Protein AF-A0A8S0VGK4-F1 (afdb_monomer_lite)

InterPro domains:
  IPR039844 Nucleolar pre-ribosomal-associated protein 1 [PTHR13500] (2-349)

Sequence (360 aa):
MSKELIIQIVRKAVKLHKMTWFLVEHCGLILWLSSIVSSLCWEEYEDRKNCIFTQLPIILEVINDVTSARYIVEWLQKHALEQLSELSCHLYKLLIGDGELMEEQRTVNSVLQILRLVLKISQKRKVYQPHFTLSDEGLFQLCEAIDVCSKKKYSPCAALGLKVVLMSTPPTTVMGMDQENLSKFLSWAVRNAIQSESTKVLQPEESNYQMTAWSEKEEPEDSLVSKLLRWLTASVILRKISCKFNTDNIWEQSNINNLQFLLECHEKRFGENEVGYGCGEILAASIFYLQQLLGVNRRLLPSVVSALCLLLLSGSSSTDMEIWLGLGISLPLLLSKIRCPAEANPAWRCRGEIFPLSLI

Foldseek 3Di:
DPPLVVLVVLLVQLLDVVSLVCCVPPVVVLLVLLVLLQVLLPDDDVVSVVCCVRPLVSSLSSVLSSCLDPVSLVCCLPPNLVSLLSSLVSLLCCLLVDLVCLQVLVSLLSSLVSLLSSLVSQLPDALPDDGDAADPVSLLSLQVSQCSSCVVDDDPSLLSSLSSSLSHQQALCLLLDDPVSNLVSLVSQVVRQVVVVVVCVVDDDDDDPRRPSPDDPPDPPDGSLRSVLLSLLLSLLVNLVVLVVVPDDDDPPPPQWFLLVSLPRDRPPPDPPGDRPCSLVSSLVSSVVSCVVVDPPVQCVLSSVSSNCSSVVNPDDLVRQVVVPVPPDRPSVVRRPRTHHPSNDPVVRSRSPSDDPDDD

Secondary structure (DSSP, 8-state):
-HHHHHHHHHHHHTTSHHHHHHHHHTS-HHHHHHHHHHHHTTS-HHHHHHHHHHHHHHHHHHHHHHHH-HHHHHHHHHHTHHHHHHHHHHHHHHHHH-TTGGG-HHHHHHHHHHHHHHHHHHHTS-TTSPPP---HHHHHHHHHHHHHHTTTS--HHHHHHHHHHHHSPPPTTGGGS-HHHHHHHHHHHHHHHHHHHHHHHH-------SS-TT-S-------HHHHHHHHHHHHHHHHHHHHHHTSS---------BHHHHHT-------TT---TTHHHHHHHHHHHHHHHH---TTTHHHHHHHHHHHHSTT--HHHHHHTT-SS--HHHHHTTSBPPGGGSGGGTTS--SS-----

Structure (mmCIF, N/CA/C/O backbone):
data_AF-A0A8S0VGK4-F1
#
_entry.id   AF-A0A8S0VGK4-F1
#
loop_
_atom_site.group_PDB
_atom_site.id
_atom_site.type_symbol
_atom_site.label_atom_id
_atom_site.label_alt_id
_atom_site.label_comp_id
_atom_site.label_asym_id
_atom_site.label_entity_id
_atom_site.label_seq_id
_atom_site.pdbx_PDB_ins_code
_atom_site.Cartn_x
_atom_site.Cartn_y
_atom_site.Cartn_z
_atom_site.occupancy
_atom_site.B_iso_or_equiv
_atom_site.auth_seq_id
_atom_site.auth_comp_id
_atom_site.auth_asym_id
_atom_site.auth_atom_id
_atom_site.pdbx_PDB_model_num
ATOM 1 N N . MET A 1 1 ? -8.757 8.989 33.514 1.00 49.47 1 MET A N 1
ATOM 2 C CA . MET A 1 1 ? -9.630 7.938 34.098 1.00 49.47 1 MET A CA 1
ATOM 3 C C . MET A 1 1 ? -10.897 7.663 33.275 1.00 49.47 1 MET A C 1
ATOM 5 O O . MET A 1 1 ? -11.134 6.504 32.986 1.00 49.47 1 MET A O 1
ATOM 9 N N . SER A 1 2 ? -11.686 8.662 32.839 1.00 75.56 2 SER A N 1
ATOM 10 C CA . SER A 1 2 ? -12.948 8.413 32.096 1.00 75.56 2 SER A CA 1
ATOM 11 C C . SER A 1 2 ? -12.773 7.802 30.684 1.00 75.56 2 SER A C 1
ATOM 13 O O . SER A 1 2 ? -13.412 6.802 30.375 1.00 75.56 2 SER A O 1
ATOM 15 N N . LYS A 1 3 ? -11.869 8.335 29.842 1.00 75.06 3 LYS A N 1
ATOM 16 C CA . LYS A 1 3 ? -11.714 7.906 28.431 1.00 75.06 3 LYS A CA 1
ATOM 17 C C . LYS A 1 3 ? -11.273 6.445 28.263 1.00 75.06 3 LYS A C 1
ATOM 19 O O . LYS A 1 3 ? -11.898 5.711 27.506 1.00 75.06 3 LYS A O 1
ATOM 24 N N . GLU A 1 4 ? -10.257 6.015 29.009 1.00 80.81 4 GLU A N 1
ATOM 25 C CA . GLU A 1 4 ? -9.746 4.636 28.963 1.00 80.81 4 GLU A CA 1
ATOM 26 C C . GLU A 1 4 ? -10.839 3.615 29.308 1.00 80.81 4 GLU A C 1
ATOM 28 O O . GLU A 1 4 ? -11.062 2.655 28.577 1.00 80.81 4 GLU A O 1
ATOM 33 N N . LEU A 1 5 ? -11.607 3.865 30.374 1.00 85.69 5 LEU A N 1
ATOM 34 C CA . LEU A 1 5 ? -12.725 2.998 30.751 1.00 85.69 5 LEU A CA 1
ATOM 35 C C . LEU A 1 5 ? -13.789 2.919 29.650 1.00 85.69 5 LEU A C 1
ATOM 37 O O . LEU A 1 5 ? -14.322 1.839 29.398 1.00 85.69 5 LEU A O 1
ATOM 41 N N . ILE A 1 6 ? -14.078 4.030 28.966 1.00 88.88 6 ILE A N 1
ATOM 42 C CA . ILE A 1 6 ? -15.025 4.042 27.844 1.00 88.88 6 ILE A CA 1
ATOM 43 C C . ILE A 1 6 ? -14.498 3.177 26.694 1.00 88.88 6 ILE A C 1
ATOM 45 O O . ILE A 1 6 ? -15.239 2.329 26.199 1.00 88.88 6 ILE A O 1
ATOM 49 N N . ILE A 1 7 ? -13.226 3.318 26.307 1.00 88.56 7 ILE A N 1
ATOM 50 C CA . ILE A 1 7 ? -12.612 2.496 25.250 1.00 88.56 7 ILE A CA 1
ATOM 51 C C . ILE A 1 7 ? -12.667 1.006 25.629 1.00 88.56 7 ILE A C 1
ATOM 53 O O . ILE A 1 7 ? -13.019 0.165 24.803 1.00 88.56 7 ILE A O 1
ATOM 57 N N . GLN A 1 8 ? -12.417 0.666 26.895 1.00 90.38 8 GLN A N 1
ATOM 58 C CA . GLN A 1 8 ? -12.517 -0.707 27.401 1.00 90.38 8 GLN A CA 1
ATOM 59 C C . GLN A 1 8 ? -13.941 -1.277 27.334 1.00 90.38 8 GLN A C 1
ATOM 61 O O . GLN A 1 8 ? -14.133 -2.450 26.996 1.00 90.38 8 GLN A O 1
ATOM 66 N N . ILE A 1 9 ? -14.949 -0.461 27.649 1.00 91.12 9 ILE A N 1
ATOM 67 C CA . ILE A 1 9 ? -16.362 -0.838 27.518 1.00 91.12 9 ILE A CA 1
ATOM 68 C C . ILE A 1 9 ? -16.703 -1.063 26.044 1.00 91.12 9 ILE A C 1
ATOM 70 O O . ILE A 1 9 ? -17.290 -2.093 25.710 1.00 91.12 9 ILE A O 1
ATOM 74 N N . VAL A 1 10 ? -16.281 -0.153 25.161 1.00 93.00 10 VAL A N 1
ATOM 75 C CA . VAL A 1 10 ? -16.471 -0.273 23.709 1.00 93.00 10 VAL A CA 1
ATOM 76 C C . VAL A 1 10 ? -15.817 -1.549 23.183 1.00 93.00 10 VAL A C 1
ATOM 78 O O . VAL A 1 10 ? -16.480 -2.309 22.480 1.00 93.00 10 VAL A O 1
ATOM 81 N N . ARG A 1 11 ? -14.584 -1.865 23.602 1.00 93.75 11 ARG A N 1
ATOM 82 C CA . ARG A 1 11 ? -13.909 -3.128 23.263 1.00 93.75 11 ARG A CA 1
ATOM 83 C C . ARG A 1 11 ? -14.747 -4.352 23.614 1.00 93.75 11 ARG A C 1
ATOM 85 O O . ARG A 1 11 ? -14.828 -5.290 22.831 1.00 93.75 11 ARG A O 1
ATOM 92 N N . LYS A 1 12 ? -15.376 -4.378 24.789 1.00 93.12 12 LYS A N 1
ATOM 93 C CA . LYS A 1 12 ? -16.256 -5.497 25.163 1.00 93.12 12 LYS A CA 1
ATOM 94 C C . LYS A 1 12 ? -17.550 -5.504 24.346 1.00 93.12 12 LYS A C 1
ATOM 96 O O . LYS A 1 12 ? -18.034 -6.577 23.997 1.00 93.12 12 LYS A O 1
ATOM 101 N N . ALA A 1 13 ? -18.091 -4.330 24.035 1.00 91.19 13 ALA A N 1
ATOM 102 C CA . ALA A 1 13 ? -19.329 -4.174 23.283 1.00 91.19 13 ALA A CA 1
ATOM 103 C C . ALA A 1 13 ? -19.198 -4.641 21.824 1.00 91.19 13 ALA A C 1
ATOM 105 O O . ALA A 1 13 ? -20.090 -5.333 21.337 1.00 91.19 13 ALA A O 1
ATOM 106 N N . VAL A 1 14 ? -18.081 -4.342 21.147 1.00 91.06 14 VAL A N 1
ATOM 107 C CA . VAL A 1 14 ? -17.871 -4.729 19.736 1.00 91.06 14 VAL A CA 1
ATOM 108 C C . VAL A 1 14 ? -17.702 -6.237 19.515 1.00 91.06 14 VAL A C 1
ATOM 110 O O . VAL A 1 14 ? -17.766 -6.694 18.376 1.00 91.06 14 VAL A O 1
ATOM 113 N N . LYS A 1 15 ? -17.582 -7.030 20.589 1.00 90.00 15 LYS A N 1
ATOM 114 C CA . LYS A 1 15 ? -17.626 -8.502 20.524 1.00 90.00 15 LYS A CA 1
ATOM 115 C C . LYS A 1 15 ? -19.041 -9.050 20.314 1.00 90.00 15 LYS A C 1
ATOM 117 O O . LYS A 1 15 ? -19.206 -10.226 20.003 1.00 90.00 15 LYS A O 1
ATOM 122 N N . LEU A 1 16 ? -20.073 -8.221 20.486 1.00 90.88 16 LEU A N 1
ATOM 123 C CA . LEU A 1 16 ? -21.472 -8.593 20.292 1.00 90.88 16 LEU A CA 1
ATOM 124 C C . LEU A 1 16 ? -21.992 -8.004 18.978 1.00 90.88 16 LEU A C 1
ATOM 126 O O . LEU A 1 16 ? -22.293 -6.817 18.915 1.00 90.88 16 LEU A O 1
ATOM 130 N N . HIS A 1 17 ? -22.206 -8.841 17.959 1.00 87.31 17 HIS A N 1
ATOM 131 C CA . HIS A 1 17 ? -22.573 -8.417 16.594 1.00 87.31 17 HIS A CA 1
ATOM 132 C C . HIS A 1 17 ? -23.662 -7.334 16.491 1.00 87.31 17 HIS A C 1
ATOM 134 O O . HIS A 1 17 ? -23.516 -6.386 15.718 1.00 87.31 17 HIS A O 1
ATOM 140 N N . LYS A 1 18 ? -24.751 -7.455 17.268 1.00 88.88 18 LYS A N 1
ATOM 141 C CA . LYS A 1 18 ? -25.850 -6.469 17.279 1.00 88.88 18 LYS A CA 1
ATOM 142 C C . LYS A 1 18 ? -25.403 -5.112 17.819 1.00 88.88 18 LYS A C 1
ATOM 144 O O . LYS A 1 18 ? -25.815 -4.078 17.306 1.00 88.88 18 LYS A O 1
ATOM 149 N N . MET A 1 19 ? -24.565 -5.132 18.850 1.00 91.62 19 MET A N 1
ATOM 150 C CA . MET A 1 19 ? -24.033 -3.926 19.468 1.00 91.62 19 MET A CA 1
ATOM 151 C C . MET A 1 19 ? -22.998 -3.271 18.555 1.00 91.62 19 MET A C 1
ATOM 153 O O . MET A 1 19 ? -23.050 -2.064 18.360 1.00 91.62 19 MET A O 1
ATOM 157 N N . THR A 1 20 ? -22.123 -4.060 17.924 1.00 92.19 20 THR A N 1
ATOM 158 C CA . THR A 1 20 ? -21.165 -3.575 16.919 1.00 92.19 20 THR A CA 1
ATOM 159 C C . THR A 1 20 ? -21.878 -2.840 15.792 1.00 92.19 20 THR A C 1
ATOM 161 O O . THR A 1 20 ? -21.501 -1.721 15.459 1.00 92.19 20 THR A O 1
ATOM 164 N N . TRP A 1 21 ? -22.947 -3.435 15.251 1.00 90.56 21 TRP A N 1
ATOM 165 C CA . TRP A 1 21 ? -23.761 -2.808 14.211 1.00 90.56 21 TRP A CA 1
ATOM 166 C C . TRP A 1 21 ? -24.356 -1.475 14.672 1.00 90.56 21 TRP A C 1
ATOM 168 O O . TRP A 1 21 ? -24.158 -0.457 14.017 1.00 90.56 21 TRP A O 1
ATOM 178 N N . PHE A 1 22 ? -25.019 -1.469 15.833 1.00 92.81 22 PHE A N 1
ATOM 179 C CA . PHE A 1 22 ? -25.641 -0.265 16.382 1.00 92.81 22 PHE A CA 1
ATOM 180 C C . PHE A 1 22 ? -24.622 0.861 16.615 1.00 92.81 22 PHE A C 1
ATOM 182 O O . PHE A 1 22 ? -24.873 2.012 16.263 1.00 92.81 22 PHE A O 1
ATOM 189 N N . LEU A 1 23 ? -23.448 0.528 17.158 1.00 93.44 23 LEU A N 1
ATOM 190 C CA . LEU A 1 23 ? -22.387 1.497 17.422 1.00 93.44 23 LEU A CA 1
ATOM 191 C C . LEU A 1 23 ? -21.819 2.107 16.132 1.00 93.44 23 LEU A C 1
ATOM 193 O O . LEU A 1 23 ? -21.543 3.307 16.093 1.00 93.44 23 LEU A O 1
ATOM 197 N N . VAL A 1 24 ? -21.647 1.301 15.082 1.00 92.31 24 VAL A N 1
ATOM 198 C CA . VAL A 1 24 ? -21.123 1.772 13.792 1.00 92.31 24 VAL A CA 1
ATOM 199 C C . VAL A 1 24 ? -22.157 2.612 13.047 1.00 92.31 24 VAL A C 1
ATOM 201 O O . VAL A 1 24 ? -21.833 3.719 12.626 1.00 92.31 24 VAL A O 1
ATOM 204 N N . GLU A 1 25 ? -23.391 2.121 12.913 1.00 91.31 25 GLU A N 1
ATOM 205 C CA . GLU A 1 25 ? -24.424 2.776 12.103 1.00 91.31 25 GLU A CA 1
ATOM 206 C C . GLU A 1 25 ? -25.027 4.005 12.796 1.00 91.31 25 GLU A C 1
ATOM 208 O O . GLU A 1 25 ? -25.220 5.040 12.158 1.00 91.31 25 GLU A O 1
ATOM 213 N N . HIS A 1 26 ? -25.316 3.919 14.098 1.00 91.19 26 HIS A N 1
ATOM 214 C CA . HIS A 1 26 ? -26.088 4.948 14.802 1.00 91.19 26 HIS A CA 1
ATOM 215 C C . HIS A 1 26 ? -25.265 5.807 15.762 1.00 91.19 26 HIS A C 1
ATOM 217 O O . HIS A 1 26 ? -25.655 6.941 16.033 1.00 91.19 26 HIS A O 1
ATOM 223 N N . CYS A 1 27 ? -24.143 5.305 16.287 1.00 90.69 27 CYS A N 1
ATOM 224 C CA . CYS A 1 27 ? -23.345 6.039 17.279 1.00 90.69 27 CYS A CA 1
ATOM 225 C C . CYS A 1 27 ? -22.066 6.670 16.715 1.00 90.69 27 CYS A C 1
ATOM 227 O O . CYS A 1 27 ? -21.329 7.300 17.471 1.00 90.69 27 CYS A O 1
ATOM 229 N N . GLY A 1 28 ? -21.778 6.509 15.419 1.00 90.56 28 GLY A N 1
ATOM 230 C CA . GLY A 1 28 ? -20.593 7.100 14.796 1.00 90.56 28 GLY A CA 1
ATOM 231 C C . GLY A 1 28 ? -19.276 6.581 15.379 1.00 90.56 28 GLY A C 1
ATOM 232 O O . GLY A 1 28 ? -18.318 7.344 15.496 1.00 90.56 28 GLY A O 1
ATOM 233 N N . LEU A 1 29 ? -19.215 5.294 15.754 1.00 93.88 29 LEU A N 1
ATOM 234 C CA . LEU A 1 29 ? -18.047 4.692 16.409 1.00 93.88 29 LEU A CA 1
ATOM 235 C C . LEU A 1 29 ? -16.732 4.967 15.662 1.00 93.88 29 LEU A C 1
ATOM 237 O O . LEU A 1 29 ? -15.738 5.306 16.294 1.00 93.88 29 LEU A O 1
ATOM 241 N N . ILE A 1 30 ? -16.723 4.857 14.330 1.00 92.69 30 ILE A N 1
ATOM 242 C CA . ILE A 1 30 ? -15.512 5.071 13.521 1.00 92.69 30 ILE A CA 1
ATOM 243 C C . ILE A 1 30 ? -15.018 6.519 13.618 1.00 92.69 30 ILE A C 1
ATOM 245 O O . ILE A 1 30 ? -13.823 6.738 13.799 1.00 92.69 30 ILE A O 1
ATOM 249 N N . LEU A 1 31 ? -15.923 7.502 13.568 1.00 92.31 31 LEU A N 1
ATOM 250 C CA . LEU A 1 31 ? -15.582 8.918 13.751 1.00 92.31 31 LEU A CA 1
ATOM 251 C C . LEU A 1 31 ? -15.071 9.199 15.164 1.00 92.31 31 LEU A C 1
ATOM 253 O O . LEU A 1 31 ? -14.100 9.930 15.341 1.00 92.31 31 LEU A O 1
ATOM 257 N N . TRP A 1 32 ? -15.692 8.590 16.176 1.00 94.19 32 TRP A N 1
ATOM 258 C CA . TRP A 1 32 ? -15.239 8.732 17.557 1.00 94.19 32 TRP A CA 1
ATOM 259 C C . TRP A 1 32 ? -13.824 8.169 17.751 1.00 94.19 32 TRP A C 1
ATOM 261 O O . TRP A 1 32 ? -12.972 8.844 18.328 1.00 94.19 32 TRP A O 1
ATOM 271 N N . LEU A 1 33 ? -13.536 6.985 17.198 1.00 93.12 33 LEU A N 1
ATOM 272 C CA . LEU A 1 33 ? -12.186 6.414 17.197 1.00 93.12 33 LEU A CA 1
ATOM 273 C C . LEU A 1 33 ? -11.206 7.287 16.398 1.00 93.12 33 LEU A C 1
ATOM 275 O O . LEU A 1 33 ? -10.100 7.527 16.874 1.00 93.12 33 LEU A O 1
ATOM 279 N N . SER A 1 34 ? -11.618 7.820 15.241 1.00 92.25 34 SER A N 1
ATOM 280 C CA . SER A 1 34 ? -10.822 8.770 14.443 1.00 92.25 34 SER A CA 1
ATOM 281 C C . SER A 1 34 ? -10.423 9.994 15.265 1.00 92.25 34 SER A C 1
ATOM 283 O O . SER A 1 34 ? -9.255 10.373 15.274 1.00 92.25 34 SER A O 1
ATOM 285 N N . SER A 1 35 ? -11.362 10.566 16.025 1.00 91.50 35 SER A N 1
ATOM 286 C CA . SER A 1 35 ? -11.100 11.717 16.892 1.00 91.50 35 SER A CA 1
ATOM 287 C C . SER A 1 35 ? -10.100 11.401 18.005 1.00 91.50 35 SER A C 1
ATOM 289 O O . SER A 1 35 ? -9.291 12.269 18.330 1.00 91.50 35 SER A O 1
ATOM 291 N N . ILE A 1 36 ? -10.134 10.193 18.577 1.00 89.44 36 ILE A N 1
ATOM 292 C CA . ILE A 1 36 ? -9.159 9.776 19.596 1.00 89.44 36 ILE A CA 1
ATOM 293 C C . ILE A 1 36 ? -7.778 9.599 18.963 1.00 89.44 36 ILE A C 1
ATOM 295 O O . ILE A 1 36 ? -6.797 10.119 19.482 1.00 89.44 36 ILE A O 1
ATOM 299 N N . VAL A 1 37 ? -7.685 8.926 17.812 1.00 89.50 37 VAL A N 1
ATOM 300 C CA . VAL A 1 37 ? -6.401 8.776 17.106 1.00 89.50 37 VAL A CA 1
ATOM 301 C C . VAL A 1 37 ? -5.847 10.143 16.703 1.00 89.50 37 VAL A C 1
ATOM 303 O O . VAL A 1 37 ? -4.657 10.393 16.862 1.00 89.50 37 VAL A O 1
ATOM 306 N N . SER A 1 38 ? -6.702 11.061 16.250 1.00 89.00 38 SER A N 1
ATOM 307 C CA . SER A 1 38 ? -6.286 12.426 15.944 1.00 89.00 38 SER A CA 1
ATOM 308 C C . SER A 1 38 ? -5.751 13.151 17.173 1.00 89.00 38 SER A C 1
ATOM 310 O O . SER A 1 38 ? -4.778 13.884 17.030 1.00 89.00 38 SER A O 1
ATOM 312 N N . SER A 1 39 ? -6.349 12.997 18.362 1.00 84.75 39 SER A N 1
ATOM 313 C CA . SER A 1 39 ? -5.832 13.670 19.562 1.00 84.75 39 SER A CA 1
ATOM 314 C C . SER A 1 39 ? -4.455 13.149 19.967 1.00 84.75 39 SER A C 1
ATOM 316 O O . SER A 1 39 ? -3.627 13.943 20.404 1.00 84.75 39 SER A O 1
ATOM 318 N N . LEU A 1 40 ? -4.160 11.867 19.716 1.00 81.38 40 LEU A N 1
ATOM 319 C CA . LEU A 1 40 ? -2.825 11.298 19.949 1.00 81.38 40 LEU A CA 1
ATOM 320 C C . LEU A 1 40 ? -1.730 11.971 19.102 1.00 81.38 40 LEU A C 1
ATOM 322 O O . LEU A 1 40 ? -0.565 11.940 19.485 1.00 81.38 40 LEU A O 1
ATOM 326 N N . CYS A 1 41 ? -2.077 12.610 17.980 1.00 71.12 41 CYS A N 1
ATOM 327 C CA . CYS A 1 41 ? -1.113 13.359 17.171 1.00 71.12 41 CYS A CA 1
ATOM 328 C C . CYS A 1 41 ? -0.717 14.720 17.780 1.00 71.12 41 CYS A C 1
ATOM 330 O O . CYS A 1 41 ? 0.304 15.269 17.371 1.00 71.12 41 CYS A O 1
ATOM 332 N N . TRP A 1 42 ? -1.503 15.277 18.714 1.00 65.62 42 TRP A N 1
ATOM 333 C CA . TRP A 1 42 ? -1.374 16.672 19.177 1.00 65.62 42 TRP A CA 1
ATOM 334 C C . TRP A 1 42 ? -1.093 16.838 20.684 1.00 65.62 42 TRP A C 1
ATOM 336 O O . TRP A 1 42 ? -0.960 17.971 21.141 1.00 65.62 42 TRP A O 1
ATOM 346 N N . GLU A 1 43 ? -1.021 15.757 21.466 1.00 64.88 43 GLU A N 1
ATOM 347 C CA . GLU A 1 43 ? -0.794 15.819 22.923 1.00 64.88 43 GLU A CA 1
ATOM 348 C C . GLU A 1 43 ? 0.675 16.108 23.313 1.00 64.88 43 GLU A C 1
ATOM 350 O O . GLU A 1 43 ? 1.605 15.834 22.548 1.00 64.88 43 GLU A O 1
ATOM 355 N N . GLU A 1 44 ? 0.881 16.661 24.521 1.00 62.03 44 GLU A N 1
ATOM 356 C CA . GLU A 1 44 ? 2.209 16.893 25.116 1.00 62.03 44 GLU A CA 1
ATOM 357 C C . GLU A 1 44 ? 3.017 15.586 25.197 1.00 62.03 44 GLU A C 1
ATOM 359 O O . GLU A 1 44 ? 2.475 14.521 25.483 1.00 62.03 44 GLU A O 1
ATOM 364 N N . TYR A 1 45 ? 4.328 15.656 24.936 1.00 59.75 45 TYR A N 1
ATOM 365 C CA . TYR A 1 45 ? 5.166 14.494 24.599 1.00 59.75 45 TYR A CA 1
ATOM 366 C C . TYR A 1 45 ? 5.156 13.351 25.637 1.00 59.75 45 TYR A C 1
ATOM 368 O O . TYR A 1 45 ? 5.109 12.188 25.244 1.00 59.75 45 TYR A O 1
ATOM 376 N N . GLU A 1 46 ? 5.160 13.641 26.942 1.00 60.41 46 GLU A N 1
ATOM 377 C CA . GLU A 1 46 ? 5.148 12.604 27.995 1.00 60.41 46 GLU A CA 1
ATOM 378 C C . GLU A 1 46 ? 3.779 11.912 28.139 1.00 60.41 46 GLU A C 1
ATOM 380 O O . GLU A 1 46 ? 3.700 10.680 28.180 1.00 60.41 46 GLU A O 1
ATOM 385 N N . ASP A 1 47 ? 2.688 12.682 28.144 1.00 65.62 47 ASP A N 1
ATOM 386 C CA . ASP A 1 47 ? 1.324 12.144 28.231 1.00 65.62 47 ASP A CA 1
ATOM 387 C C . ASP A 1 47 ? 0.923 11.405 26.946 1.00 65.62 47 ASP A C 1
ATOM 389 O O . ASP A 1 47 ? 0.278 10.349 26.996 1.00 65.62 47 ASP A O 1
ATOM 393 N N . ARG A 1 48 ? 1.394 11.901 25.794 1.00 71.88 48 ARG A N 1
ATOM 394 C CA . ARG A 1 48 ? 1.196 11.298 24.474 1.00 71.88 48 ARG A CA 1
ATOM 395 C C . ARG A 1 48 ? 1.757 9.879 24.410 1.00 71.88 48 ARG A C 1
ATOM 397 O O . ARG A 1 48 ? 1.056 8.980 23.951 1.00 71.88 48 ARG A O 1
ATOM 404 N N . LYS A 1 49 ? 2.983 9.644 24.893 1.00 71.00 49 LYS A N 1
ATOM 405 C CA . LYS A 1 49 ? 3.607 8.305 24.874 1.00 71.00 49 LYS A CA 1
ATOM 406 C C . LYS A 1 49 ? 2.792 7.282 25.642 1.00 71.00 49 LYS A C 1
ATOM 408 O O . LYS A 1 49 ? 2.461 6.221 25.116 1.00 71.00 49 LYS A O 1
ATOM 413 N N . ASN A 1 50 ? 2.438 7.621 26.880 1.00 72.44 50 ASN A N 1
ATOM 414 C CA . ASN A 1 50 ? 1.643 6.740 27.725 1.00 72.44 50 ASN A CA 1
ATOM 415 C C . ASN A 1 50 ? 0.296 6.428 27.066 1.00 72.44 50 ASN A C 1
ATOM 417 O O . ASN A 1 50 ? -0.138 5.276 27.085 1.00 72.44 50 ASN A O 1
ATOM 421 N N . CYS A 1 51 ? -0.341 7.412 26.427 1.00 73.94 51 CYS A N 1
ATOM 422 C CA . CYS A 1 51 ? -1.592 7.201 25.705 1.00 73.94 51 CYS A CA 1
ATOM 423 C C . CYS A 1 51 ? -1.423 6.341 24.444 1.00 73.94 51 CYS A C 1
ATOM 425 O O . CYS A 1 51 ? -2.265 5.481 24.198 1.00 73.94 51 CYS A O 1
ATOM 427 N N . ILE A 1 52 ? -0.338 6.496 23.681 1.00 77.56 52 ILE A N 1
ATOM 428 C CA . ILE A 1 52 ? -0.061 5.666 22.499 1.00 77.56 52 ILE A CA 1
ATOM 429 C C . ILE A 1 52 ? 0.117 4.201 22.902 1.00 77.56 52 ILE A C 1
ATOM 431 O O . ILE A 1 52 ? -0.577 3.347 22.362 1.00 77.56 52 ILE A O 1
ATOM 435 N N . PHE A 1 53 ? 0.955 3.898 23.894 1.00 76.69 53 PHE A N 1
ATOM 436 C CA . PHE A 1 53 ? 1.207 2.506 24.288 1.00 76.69 53 PHE A CA 1
ATOM 437 C C . PHE A 1 53 ? 0.032 1.841 25.021 1.00 76.69 53 PHE A C 1
ATOM 439 O O . PHE A 1 53 ? -0.054 0.614 25.058 1.00 76.69 53 PHE A O 1
ATOM 446 N N . THR A 1 54 ? -0.892 2.618 25.595 1.00 82.50 54 THR A N 1
ATOM 447 C CA . THR A 1 54 ? -2.054 2.068 26.313 1.00 82.50 54 THR A CA 1
ATOM 448 C C . THR A 1 54 ? -3.321 2.034 25.463 1.00 82.50 54 THR A C 1
ATOM 450 O O . THR A 1 54 ? -3.945 0.981 25.352 1.00 82.50 54 THR A O 1
ATOM 453 N N . GLN A 1 55 ? -3.697 3.148 24.832 1.00 86.50 55 GLN A N 1
ATOM 454 C CA . GLN A 1 55 ? -4.990 3.309 24.159 1.00 86.50 55 GLN A CA 1
ATOM 455 C C . GLN A 1 55 ? -4.968 2.797 22.720 1.00 86.50 55 GLN A C 1
ATOM 457 O O . GLN A 1 55 ? -5.927 2.159 22.279 1.00 86.50 55 GLN A O 1
ATOM 462 N N . LEU A 1 56 ? -3.889 3.054 21.974 1.00 88.75 56 LEU A N 1
ATOM 463 C CA . LEU A 1 56 ? -3.843 2.732 20.548 1.00 88.75 56 LEU A CA 1
ATOM 464 C C . LEU A 1 56 ? -3.986 1.227 20.267 1.00 88.75 56 LEU A C 1
ATOM 466 O O . LEU A 1 56 ? -4.800 0.891 19.406 1.00 88.75 56 LEU A O 1
ATOM 470 N N . PRO A 1 57 ? -3.314 0.302 20.984 1.00 89.25 57 PRO A N 1
ATOM 471 C CA . PRO A 1 57 ? -3.520 -1.129 20.772 1.00 89.25 57 PRO A CA 1
ATOM 472 C C . PRO A 1 57 ? -4.983 -1.553 20.949 1.00 89.25 57 PRO A C 1
ATOM 474 O O . PRO A 1 57 ? -5.481 -2.385 20.192 1.00 89.25 57 PRO A O 1
ATOM 477 N N . ILE A 1 58 ? -5.692 -0.946 21.907 1.00 90.12 58 ILE A N 1
ATOM 478 C CA . ILE A 1 58 ? -7.107 -1.234 22.168 1.00 90.12 58 ILE A CA 1
ATOM 479 C C . ILE A 1 58 ? -7.981 -0.692 21.034 1.00 90.12 58 ILE A C 1
ATOM 481 O O . ILE A 1 58 ? -8.889 -1.379 20.576 1.00 90.12 58 ILE A O 1
ATOM 485 N N . ILE A 1 59 ? -7.699 0.520 20.553 1.00 91.69 59 ILE A N 1
ATOM 486 C CA . ILE A 1 59 ? -8.395 1.117 19.406 1.00 91.69 59 ILE A CA 1
ATOM 487 C C . ILE A 1 59 ? -8.214 0.240 18.162 1.00 91.69 59 ILE A C 1
ATOM 489 O O . ILE A 1 59 ? -9.186 -0.051 17.468 1.00 91.69 59 ILE A O 1
ATOM 493 N N . LEU A 1 60 ? -6.991 -0.226 17.902 1.00 91.75 60 LEU A N 1
ATOM 494 C CA . LEU A 1 60 ? -6.683 -1.111 16.779 1.00 91.75 60 LEU A CA 1
ATOM 495 C C . LEU A 1 60 ? -7.396 -2.468 16.911 1.00 91.75 60 LEU A C 1
ATOM 497 O O . LEU A 1 60 ? -7.929 -2.960 15.917 1.00 91.75 60 LEU A O 1
ATOM 501 N N . GLU A 1 61 ? -7.481 -3.036 18.122 1.00 91.19 61 GLU A N 1
ATOM 502 C CA . GLU A 1 61 ? -8.275 -4.244 18.417 1.00 91.19 61 GLU A CA 1
ATOM 503 C C . GLU A 1 61 ? -9.761 -4.015 18.094 1.00 91.19 61 GLU A C 1
ATOM 505 O O . GLU A 1 61 ? -10.364 -4.800 17.366 1.00 91.19 61 GLU A O 1
ATOM 510 N N . VAL A 1 62 ? -10.334 -2.897 18.553 1.00 91.81 62 VAL A N 1
ATOM 511 C CA . VAL A 1 62 ? -11.736 -2.525 18.294 1.00 91.81 62 VAL A CA 1
ATOM 512 C C . VAL A 1 62 ? -12.006 -2.391 16.794 1.00 91.81 62 VAL A C 1
ATOM 514 O O . VAL A 1 62 ? -13.009 -2.907 16.304 1.00 91.81 62 VAL A O 1
ATOM 517 N N . ILE A 1 63 ? -11.126 -1.716 16.048 1.00 91.88 63 ILE A N 1
ATOM 518 C CA . ILE A 1 63 ? -11.274 -1.545 14.594 1.00 91.88 63 ILE A CA 1
ATOM 519 C C . ILE A 1 63 ? -11.207 -2.900 13.894 1.00 91.88 63 ILE A C 1
ATOM 521 O O . ILE A 1 63 ? -12.012 -3.168 13.001 1.00 91.88 63 ILE A O 1
ATOM 525 N N . ASN A 1 64 ? -10.278 -3.764 14.300 1.00 90.38 64 ASN A N 1
ATOM 526 C CA . ASN A 1 64 ? -10.151 -5.105 13.746 1.00 90.38 64 ASN A CA 1
ATOM 527 C C . ASN A 1 64 ? -11.416 -5.942 14.003 1.00 90.38 64 ASN A C 1
ATOM 529 O O . ASN A 1 64 ? -11.949 -6.547 13.075 1.00 90.38 64 ASN A O 1
ATOM 533 N N . ASP A 1 65 ? -11.962 -5.902 15.220 1.00 89.56 65 ASP A N 1
ATOM 534 C CA . ASP A 1 65 ? -13.209 -6.594 15.567 1.00 89.56 65 ASP A CA 1
ATOM 535 C C . ASP A 1 65 ? -14.390 -6.077 14.731 1.00 89.56 65 ASP A C 1
ATOM 537 O O . ASP A 1 65 ? -15.146 -6.865 14.160 1.00 89.56 65 ASP A O 1
ATOM 541 N N . VAL A 1 66 ? -14.517 -4.755 14.580 1.00 90.12 66 VAL A N 1
ATOM 542 C CA . VAL A 1 66 ? -15.562 -4.123 13.757 1.00 90.12 66 VAL A CA 1
ATOM 543 C C . VAL A 1 66 ? -15.436 -4.517 12.283 1.00 90.12 66 VAL A C 1
ATOM 545 O O . VAL A 1 66 ? -16.429 -4.835 11.629 1.00 90.12 66 VAL A O 1
ATOM 548 N N . THR A 1 67 ? -14.217 -4.506 11.749 1.00 88.12 67 THR A N 1
ATOM 549 C CA . THR A 1 67 ? -13.954 -4.751 10.325 1.00 88.12 67 THR A CA 1
ATOM 550 C C . THR A 1 67 ? -13.845 -6.231 9.960 1.00 88.12 67 THR A C 1
ATOM 552 O O . THR A 1 67 ? -13.875 -6.575 8.779 1.00 88.12 67 THR A O 1
ATOM 555 N N . SER A 1 68 ? -13.811 -7.125 10.951 1.00 85.62 68 SER A N 1
ATOM 556 C CA . SER A 1 68 ? -13.908 -8.574 10.745 1.00 85.62 68 SER A CA 1
ATOM 557 C C . SER A 1 68 ? -15.275 -9.004 10.192 1.00 85.62 68 SER A C 1
ATOM 559 O O . SER A 1 68 ? -15.390 -10.019 9.500 1.00 85.62 68 SER A O 1
ATOM 561 N N . ALA A 1 69 ? -16.321 -8.223 10.470 1.00 86.00 69 ALA A N 1
ATOM 562 C CA . ALA A 1 69 ? -17.685 -8.514 10.067 1.00 86.00 69 ALA A CA 1
ATOM 563 C C . ALA A 1 69 ? -17.964 -8.037 8.633 1.00 86.00 69 ALA A C 1
ATOM 565 O O . ALA A 1 69 ? -18.048 -6.839 8.355 1.00 86.00 69 ALA A O 1
ATOM 566 N N . ARG A 1 70 ? -18.202 -8.990 7.723 1.00 85.56 70 ARG A N 1
ATOM 567 C CA . ARG A 1 70 ? -18.460 -8.722 6.297 1.00 85.56 70 ARG A CA 1
ATOM 568 C C . ARG A 1 70 ? -19.580 -7.703 6.060 1.00 85.56 70 ARG A C 1
ATOM 570 O O . ARG A 1 70 ? -19.393 -6.770 5.287 1.00 85.56 70 ARG A O 1
ATOM 577 N N . TYR A 1 71 ? -20.711 -7.852 6.746 1.00 87.56 71 TYR A N 1
ATOM 578 C CA . TYR A 1 71 ? -21.865 -6.960 6.588 1.00 87.56 71 TYR A CA 1
ATOM 579 C C . TYR A 1 71 ? -21.556 -5.512 7.010 1.00 87.56 71 TYR A C 1
ATOM 581 O O . TYR A 1 71 ? -22.065 -4.573 6.403 1.00 87.56 71 TYR A O 1
ATOM 589 N N . ILE A 1 72 ? -20.681 -5.319 8.008 1.00 88.94 72 ILE A N 1
ATOM 590 C CA . ILE A 1 72 ? -20.226 -3.988 8.429 1.00 88.94 72 ILE A CA 1
ATOM 591 C C . ILE A 1 72 ? -19.351 -3.376 7.342 1.00 88.94 72 ILE A C 1
ATOM 593 O O . ILE A 1 72 ? -19.554 -2.228 6.963 1.00 88.94 72 ILE A O 1
ATOM 597 N N . VAL A 1 73 ? -18.404 -4.141 6.803 1.00 88.75 73 VAL A N 1
ATOM 598 C CA . VAL A 1 73 ? -17.518 -3.667 5.735 1.00 88.75 73 VAL A CA 1
ATOM 599 C C . VAL A 1 73 ? -18.294 -3.318 4.460 1.00 88.75 73 VAL A C 1
ATOM 601 O O . VAL A 1 73 ? -18.019 -2.287 3.851 1.00 88.75 73 VAL A O 1
ATOM 604 N N . GLU A 1 74 ? -19.290 -4.119 4.073 1.00 89.75 74 GLU A N 1
ATOM 605 C CA . GLU A 1 74 ? -20.172 -3.812 2.936 1.00 89.75 74 GLU A CA 1
ATOM 606 C C . GLU A 1 74 ? -20.979 -2.524 3.168 1.00 89.75 74 GLU A C 1
ATOM 608 O O . GLU A 1 74 ? -21.111 -1.696 2.260 1.00 89.75 74 GLU A O 1
ATOM 613 N N . TRP A 1 75 ? -21.474 -2.312 4.392 1.00 90.50 75 TRP A N 1
ATOM 614 C CA . TRP A 1 75 ? -22.150 -1.070 4.761 1.00 90.50 75 TRP A CA 1
ATOM 615 C C . TRP A 1 75 ? -21.193 0.129 4.727 1.00 90.50 75 TRP A C 1
ATOM 617 O O . TRP A 1 75 ? -21.505 1.133 4.085 1.00 90.50 75 TRP A O 1
ATOM 627 N N . LEU A 1 76 ? -19.996 0.009 5.315 1.00 88.69 76 LEU A N 1
ATOM 628 C CA . LEU A 1 76 ? -18.954 1.044 5.296 1.00 88.69 76 LEU A CA 1
ATOM 629 C C . LEU A 1 76 ? -18.572 1.413 3.860 1.00 88.69 76 LEU A C 1
ATOM 631 O O . LEU A 1 76 ? -18.533 2.594 3.521 1.00 88.69 76 LEU A O 1
ATOM 635 N N . GLN A 1 77 ? -18.373 0.420 2.987 1.00 87.69 77 GLN A N 1
ATOM 636 C CA . GLN A 1 77 ? -18.071 0.639 1.571 1.00 87.69 77 GLN A CA 1
ATOM 637 C C . GLN A 1 77 ? -19.101 1.560 0.907 1.00 87.69 77 GLN A C 1
ATOM 639 O O . GLN A 1 77 ? -18.733 2.462 0.145 1.00 87.69 77 GLN A O 1
ATOM 644 N N . LYS A 1 78 ? -20.387 1.335 1.195 1.00 86.94 78 LYS A N 1
ATOM 645 C CA . LYS A 1 78 ? -21.508 2.023 0.553 1.00 86.94 78 LYS A CA 1
ATOM 646 C C . LYS A 1 78 ? -21.849 3.369 1.195 1.00 86.94 78 LYS A C 1
ATOM 648 O O . LYS A 1 78 ? -22.263 4.270 0.470 1.00 86.94 78 LYS A O 1
ATOM 653 N N . HIS A 1 79 ? -21.692 3.496 2.511 1.00 87.25 79 HIS A N 1
ATOM 654 C CA . HIS A 1 79 ? -22.291 4.590 3.281 1.00 87.25 79 HIS A CA 1
ATOM 655 C C . HIS A 1 79 ? -21.305 5.438 4.095 1.00 87.25 79 HIS A C 1
ATOM 657 O O . HIS A 1 79 ? -21.653 6.569 4.418 1.00 87.25 79 HIS A O 1
ATOM 663 N N . ALA A 1 80 ? -20.115 4.931 4.439 1.00 86.94 80 ALA A N 1
ATOM 664 C CA . ALA A 1 80 ? -19.243 5.598 5.413 1.00 86.9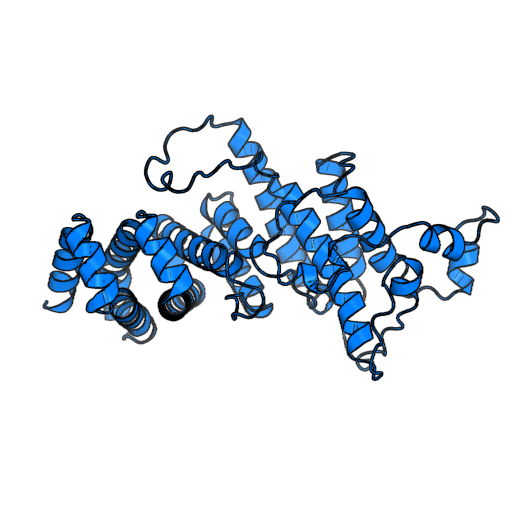4 80 ALA A CA 1
ATOM 665 C C . ALA A 1 80 ? -17.737 5.321 5.219 1.00 86.94 80 ALA A C 1
ATOM 667 O O . ALA A 1 80 ? -16.977 5.266 6.190 1.00 86.94 80 ALA A O 1
ATOM 668 N N . LEU A 1 81 ? -17.265 5.159 3.977 1.00 87.25 81 LEU A N 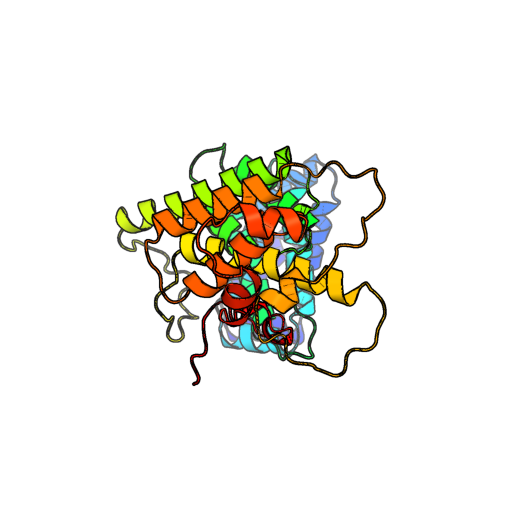1
ATOM 669 C CA . LEU A 1 81 ? -15.824 4.998 3.721 1.00 87.25 81 LEU A CA 1
ATOM 670 C C . LEU A 1 81 ? -15.065 6.265 4.099 1.00 87.25 81 LEU A C 1
ATOM 672 O O . LEU A 1 81 ? -13.906 6.180 4.466 1.00 87.25 81 LEU A O 1
ATOM 676 N N . GLU A 1 82 ? -15.711 7.423 4.018 1.00 88.44 82 GLU A N 1
ATOM 677 C CA . GLU A 1 82 ? -15.150 8.725 4.356 1.00 88.44 82 GLU A CA 1
ATOM 678 C C . GLU A 1 82 ? -14.653 8.710 5.810 1.00 88.44 82 GLU A C 1
ATOM 680 O O . GLU A 1 82 ? -13.504 9.058 6.068 1.00 88.44 82 GLU A O 1
ATOM 685 N N . GLN A 1 83 ? -15.450 8.152 6.729 1.00 89.75 83 GLN A N 1
ATOM 686 C CA . GLN A 1 83 ? -15.079 7.990 8.140 1.00 89.75 83 GLN A CA 1
ATOM 687 C C . GLN A 1 83 ? -13.881 7.047 8.308 1.00 89.75 83 GLN A C 1
ATOM 689 O O . GLN A 1 83 ? -12.952 7.319 9.067 1.00 89.75 83 GLN A O 1
ATOM 694 N N . LEU A 1 84 ? -13.887 5.930 7.575 1.00 89.31 84 LEU A N 1
ATOM 695 C CA . LEU A 1 84 ? -12.801 4.954 7.613 1.00 89.31 84 LEU A CA 1
ATOM 696 C C . LEU A 1 84 ? -11.510 5.523 6.998 1.00 89.31 84 LEU A C 1
ATOM 698 O O . LEU A 1 84 ? -10.415 5.250 7.485 1.00 89.31 84 LEU A O 1
ATOM 702 N N . SER A 1 85 ? -11.638 6.348 5.958 1.00 88.94 85 SER A N 1
ATOM 703 C CA . SER A 1 85 ? -10.531 7.025 5.290 1.00 88.94 85 SER A CA 1
ATOM 704 C C . SER A 1 85 ? -9.909 8.100 6.176 1.00 88.94 85 SER A C 1
ATOM 706 O O . SER A 1 85 ? -8.686 8.195 6.251 1.00 88.94 85 SER A O 1
ATOM 708 N N . GLU A 1 86 ? -10.725 8.837 6.928 1.00 90.62 86 GLU A N 1
ATOM 709 C CA . GLU A 1 86 ? -10.262 9.824 7.900 1.00 90.62 86 GLU A CA 1
ATOM 710 C C . GLU A 1 86 ? -9.462 9.156 9.025 1.00 90.62 86 GLU A C 1
ATOM 712 O O . GLU A 1 86 ? -8.317 9.529 9.281 1.00 90.62 86 GLU A O 1
ATOM 717 N N . LEU A 1 87 ? -10.009 8.086 9.612 1.00 91.56 87 LEU A N 1
ATOM 718 C CA . LEU A 1 87 ? -9.309 7.266 10.600 1.00 91.56 87 LEU A CA 1
ATOM 719 C C . LEU A 1 87 ? -7.978 6.738 10.043 1.00 91.56 87 LEU A C 1
ATOM 721 O O . LEU A 1 87 ? -6.946 6.820 10.707 1.00 91.56 87 LEU A O 1
ATOM 725 N N . SER A 1 88 ? -7.982 6.234 8.807 1.00 91.19 88 SER A N 1
ATOM 726 C CA . SER A 1 88 ? -6.775 5.733 8.145 1.00 91.19 88 SER A CA 1
ATOM 727 C C . SER A 1 88 ? -5.725 6.827 7.925 1.00 91.19 88 SER A C 1
ATOM 729 O O . SER A 1 88 ? -4.536 6.572 8.087 1.00 91.19 88 SER A O 1
ATOM 731 N N . CYS A 1 89 ? -6.154 8.061 7.643 1.00 89.31 89 CYS A N 1
ATOM 732 C CA . CYS A 1 89 ? -5.278 9.219 7.502 1.00 89.31 89 CYS A CA 1
ATOM 733 C C . CYS A 1 89 ? -4.620 9.588 8.839 1.00 89.31 89 CYS A C 1
ATOM 735 O O . CYS A 1 89 ? -3.415 9.835 8.883 1.00 89.31 89 CYS A O 1
ATOM 737 N N . HIS A 1 90 ? -5.373 9.568 9.944 1.00 90.75 90 HIS A N 1
ATOM 738 C CA . HIS A 1 90 ? -4.809 9.798 11.276 1.00 90.75 90 HIS A CA 1
ATOM 739 C C . HIS A 1 90 ? -3.813 8.705 11.678 1.00 90.75 90 HIS A C 1
ATOM 741 O O . HIS A 1 90 ? -2.724 9.023 12.150 1.00 90.75 90 HIS A O 1
ATOM 747 N N . LEU A 1 91 ? -4.128 7.433 11.412 1.00 90.81 91 LEU A N 1
ATOM 748 C CA . LEU A 1 91 ? -3.211 6.318 11.666 1.00 90.81 91 LEU A CA 1
ATOM 749 C C . LEU A 1 91 ? -1.941 6.396 10.807 1.00 90.81 91 LEU A C 1
ATOM 751 O O . LEU A 1 91 ? -0.849 6.136 11.302 1.00 90.81 91 LEU A O 1
ATOM 755 N N . TYR A 1 92 ? -2.068 6.788 9.538 1.00 89.88 92 TYR A N 1
ATOM 756 C CA . TYR A 1 92 ? -0.935 7.028 8.643 1.00 89.88 92 TYR A CA 1
ATOM 757 C C . TYR A 1 92 ? -0.026 8.153 9.162 1.00 89.88 92 TYR A C 1
ATOM 759 O O . TYR A 1 92 ? 1.190 7.987 9.224 1.00 89.88 92 TYR A O 1
ATOM 767 N N . LYS A 1 93 ? -0.606 9.281 9.593 1.00 88.88 93 LYS A N 1
ATOM 768 C CA . LYS A 1 93 ? 0.158 10.394 10.181 1.00 88.88 93 LYS A CA 1
ATOM 769 C C . LYS A 1 93 ? 0.886 9.972 11.450 1.00 88.88 93 LYS A C 1
ATOM 771 O O . LYS A 1 93 ? 2.032 10.362 11.638 1.00 88.88 93 LYS A O 1
ATOM 776 N N . LEU A 1 94 ? 0.239 9.164 12.289 1.00 87.25 94 LEU A N 1
ATOM 777 C CA . LEU A 1 94 ? 0.855 8.626 13.496 1.00 87.25 94 LEU A CA 1
ATOM 778 C C . LEU A 1 94 ? 2.024 7.689 13.159 1.00 87.25 94 LEU A C 1
ATOM 780 O O . LEU A 1 94 ? 3.066 7.766 13.797 1.00 87.25 94 LEU A O 1
ATOM 784 N N . LEU A 1 95 ? 1.876 6.858 12.123 1.00 87.38 95 LEU A N 1
ATOM 785 C CA . LEU A 1 95 ? 2.929 5.963 11.644 1.00 87.38 95 LEU A CA 1
ATOM 786 C C . LEU A 1 95 ? 4.175 6.730 11.168 1.00 87.38 95 LEU A C 1
ATOM 788 O O . LEU A 1 95 ? 5.287 6.296 11.420 1.00 87.38 95 LEU A O 1
ATOM 792 N N . ILE A 1 96 ? 4.012 7.864 10.489 1.00 84.94 96 ILE A N 1
ATOM 793 C CA . ILE A 1 96 ? 5.158 8.625 9.957 1.00 84.94 96 ILE A CA 1
ATOM 794 C C . ILE A 1 96 ? 5.730 9.607 10.978 1.00 84.94 96 ILE A C 1
ATOM 796 O O . ILE A 1 96 ? 6.933 9.845 11.003 1.00 84.94 96 ILE A O 1
ATOM 800 N N . GLY A 1 97 ? 4.875 10.191 11.818 1.00 77.50 97 GLY A N 1
ATOM 801 C CA . GLY A 1 97 ? 5.261 11.222 12.777 1.00 77.50 97 GLY A CA 1
ATOM 802 C C . GLY A 1 97 ? 5.801 10.698 14.108 1.00 77.50 97 GLY A C 1
ATOM 803 O O . GLY A 1 97 ? 6.233 11.511 14.925 1.00 77.50 97 GLY A O 1
ATOM 804 N N . ASP A 1 98 ? 5.749 9.388 14.368 1.00 72.25 98 ASP A N 1
ATOM 805 C CA . ASP A 1 98 ? 6.125 8.810 15.660 1.00 72.25 98 ASP A CA 1
ATOM 806 C C . ASP A 1 98 ? 7.160 7.688 15.530 1.00 72.25 98 ASP A C 1
ATOM 808 O O . ASP A 1 98 ? 6.839 6.530 15.258 1.00 72.25 98 ASP A O 1
ATOM 812 N N . GLY A 1 99 ? 8.427 8.038 15.763 1.00 66.75 99 GLY A N 1
ATOM 813 C CA . GLY A 1 99 ? 9.541 7.092 15.729 1.00 66.75 99 GLY A CA 1
ATOM 814 C C . GLY A 1 99 ? 9.472 5.999 16.802 1.00 66.75 99 GLY A C 1
ATOM 815 O O . GLY A 1 99 ? 10.081 4.950 16.621 1.00 66.75 99 GLY A O 1
ATOM 816 N N . GLU A 1 100 ? 8.725 6.196 17.891 1.00 69.50 100 GLU A N 1
ATOM 817 C CA . GLU A 1 100 ? 8.621 5.219 18.987 1.00 69.50 100 GLU A CA 1
ATOM 818 C C . GLU A 1 100 ? 7.559 4.161 18.696 1.00 69.50 100 GLU A C 1
ATOM 820 O O . GLU A 1 100 ? 7.745 2.985 19.013 1.00 69.50 100 GLU A O 1
ATOM 825 N N . LEU A 1 101 ? 6.494 4.536 17.979 1.00 70.19 101 LEU A N 1
ATOM 826 C CA . LEU A 1 101 ? 5.540 3.573 17.424 1.00 70.19 101 LEU A CA 1
ATOM 827 C C . LEU A 1 101 ? 6.234 2.562 16.493 1.00 70.19 101 LEU A C 1
ATOM 829 O O . LEU A 1 101 ? 5.798 1.416 16.393 1.00 70.19 101 LEU A O 1
ATOM 833 N N . MET A 1 102 ? 7.339 2.963 15.853 1.00 68.69 102 MET A N 1
ATOM 834 C CA . MET A 1 102 ? 8.150 2.097 14.987 1.00 68.69 102 MET A CA 1
ATOM 835 C C . MET A 1 102 ? 8.872 0.977 15.755 1.00 68.69 102 MET A C 1
ATOM 837 O O . MET A 1 102 ? 9.315 0.006 15.136 1.00 68.69 102 MET A O 1
ATOM 841 N N . GLU A 1 103 ? 8.993 1.076 17.086 1.00 71.25 103 GLU A N 1
ATOM 842 C CA . GLU A 1 103 ? 9.569 0.012 17.916 1.00 71.25 103 GLU A CA 1
ATOM 843 C C . GLU A 1 103 ? 8.570 -1.127 18.171 1.00 71.25 103 GLU A C 1
ATOM 845 O O . GLU A 1 103 ? 8.967 -2.292 18.289 1.00 71.25 103 GLU A O 1
ATOM 850 N N . GLU A 1 104 ? 7.265 -0.830 18.195 1.00 79.31 104 GLU A N 1
ATOM 851 C CA . GLU A 1 104 ? 6.222 -1.815 18.469 1.00 79.31 104 GLU A CA 1
ATOM 852 C C . GLU A 1 104 ? 5.654 -2.429 17.181 1.00 79.31 104 GLU A C 1
ATOM 854 O O . GLU A 1 104 ? 4.624 -2.039 16.623 1.00 79.31 104 GLU A O 1
ATOM 859 N N . GLN A 1 105 ? 6.314 -3.496 16.738 1.00 79.25 105 GLN A N 1
ATOM 860 C CA . GLN A 1 105 ? 6.032 -4.181 15.478 1.00 79.25 105 GLN A CA 1
ATOM 861 C C . GLN A 1 105 ? 4.563 -4.634 15.305 1.00 79.25 105 GLN A C 1
ATOM 863 O O . GLN A 1 105 ? 4.025 -4.647 14.194 1.00 79.25 105 GLN A O 1
ATOM 868 N N . ARG A 1 106 ? 3.885 -4.999 16.401 1.00 82.88 106 ARG A N 1
ATOM 869 C CA . ARG A 1 106 ? 2.472 -5.421 16.397 1.00 82.88 106 ARG A CA 1
ATOM 870 C C . ARG A 1 106 ? 1.523 -4.265 16.069 1.00 82.88 106 ARG A C 1
ATOM 872 O O . ARG A 1 106 ? 0.567 -4.455 15.310 1.00 82.88 106 ARG A O 1
ATOM 879 N N . THR A 1 107 ? 1.800 -3.089 16.616 1.00 85.69 107 THR A N 1
ATOM 880 C CA . THR A 1 107 ? 1.014 -1.868 16.416 1.00 85.69 107 THR A CA 1
ATOM 881 C C . THR A 1 107 ? 1.163 -1.384 14.978 1.00 85.69 107 THR A C 1
ATOM 883 O O . THR A 1 107 ? 0.157 -1.212 14.287 1.00 85.69 107 THR A O 1
ATOM 886 N N . VAL A 1 108 ? 2.399 -1.331 14.465 1.00 86.94 108 VAL A N 1
ATOM 887 C CA . VAL A 1 108 ? 2.6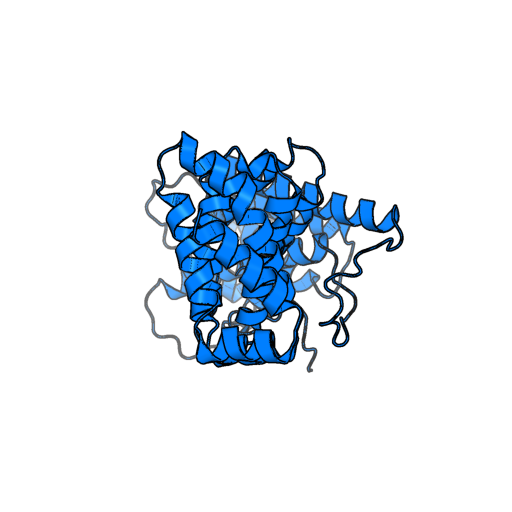93 -1.026 13.051 1.00 86.94 108 VAL A CA 1
ATOM 888 C C . VAL A 1 108 ? 1.954 -1.975 12.107 1.00 86.94 108 VAL A C 1
ATOM 890 O O . VAL A 1 108 ? 1.283 -1.532 11.177 1.00 86.94 108 VAL A O 1
ATOM 893 N N . ASN A 1 109 ? 2.015 -3.287 12.360 1.00 88.69 109 ASN A N 1
ATOM 894 C CA . ASN A 1 109 ? 1.297 -4.272 11.548 1.00 88.69 109 ASN A CA 1
ATOM 895 C C . ASN A 1 109 ? -0.210 -4.018 11.524 1.00 88.69 109 ASN A C 1
ATOM 897 O O . ASN A 1 109 ? -0.824 -4.091 10.463 1.00 88.69 109 ASN A O 1
ATOM 901 N N . SER A 1 110 ? -0.800 -3.711 12.675 1.00 89.38 110 SER A N 1
ATOM 902 C CA . SER A 1 110 ? -2.237 -3.463 12.790 1.00 89.38 110 SER A CA 1
ATOM 903 C C . SER A 1 110 ? -2.647 -2.193 12.035 1.00 89.38 110 SER A C 1
ATOM 905 O O . SER A 1 110 ? -3.634 -2.209 11.302 1.00 89.38 110 SER A O 1
ATOM 907 N N . VAL A 1 111 ? -1.838 -1.129 12.111 1.00 90.94 111 VAL A N 1
ATOM 908 C CA . VAL A 1 111 ? -2.020 0.087 11.301 1.00 90.94 111 VAL A CA 1
ATOM 909 C C . VAL A 1 111 ? -1.961 -0.237 9.806 1.00 90.94 111 VAL A C 1
ATOM 911 O O . VAL A 1 111 ? -2.889 0.097 9.070 1.00 90.94 111 VAL A O 1
ATOM 914 N N . LEU A 1 112 ? -0.924 -0.948 9.350 1.00 90.94 112 LEU A N 1
ATOM 915 C CA . LEU A 1 112 ? -0.773 -1.334 7.942 1.00 90.94 112 LEU A CA 1
ATOM 916 C C . LEU A 1 112 ? -1.931 -2.217 7.450 1.00 90.94 112 LEU A C 1
ATOM 918 O O . LEU A 1 112 ? -2.364 -2.081 6.305 1.00 90.94 112 LEU A O 1
ATOM 922 N N . GLN A 1 113 ? -2.468 -3.098 8.298 1.00 91.12 113 GLN A N 1
ATOM 923 C CA . GLN A 1 113 ? -3.643 -3.910 7.968 1.00 91.12 113 GLN A CA 1
ATOM 924 C C . GLN A 1 113 ? -4.896 -3.058 7.770 1.00 91.12 113 GLN A C 1
ATOM 926 O O . GLN A 1 113 ? -5.640 -3.302 6.819 1.00 91.12 113 GLN A O 1
ATOM 931 N N . ILE A 1 114 ? -5.104 -2.042 8.611 1.00 90.94 114 ILE A N 1
ATOM 932 C CA . ILE A 1 114 ? -6.214 -1.098 8.453 1.00 90.94 114 ILE A CA 1
ATOM 933 C C . ILE A 1 114 ? -6.040 -0.301 7.159 1.00 90.94 114 ILE A C 1
ATOM 935 O O . ILE A 1 114 ? -6.972 -0.266 6.360 1.00 90.94 114 ILE A O 1
ATOM 939 N N . LEU A 1 115 ? -4.851 0.254 6.888 1.00 90.50 115 LEU A N 1
ATOM 940 C CA . LEU A 1 115 ? -4.569 0.957 5.625 1.00 90.50 115 LEU A CA 1
ATOM 941 C C . LEU A 1 115 ? -4.867 0.067 4.409 1.00 90.50 115 LEU A C 1
ATOM 943 O O . LEU A 1 115 ? -5.573 0.477 3.487 1.00 90.50 115 LEU A O 1
ATOM 947 N N . ARG A 1 116 ? -4.393 -1.185 4.438 1.00 88.56 116 ARG A N 1
ATOM 948 C CA . ARG A 1 116 ? -4.658 -2.189 3.398 1.00 88.56 116 ARG A CA 1
ATOM 949 C C . ARG A 1 116 ? -6.154 -2.433 3.214 1.00 88.56 116 ARG A C 1
ATOM 951 O O . ARG A 1 116 ? -6.630 -2.511 2.084 1.00 88.56 116 ARG A O 1
ATOM 958 N N . LEU A 1 117 ? -6.891 -2.574 4.313 1.00 88.88 117 LEU A N 1
ATOM 959 C CA . LEU A 1 117 ? -8.333 -2.781 4.288 1.00 88.88 117 LEU A CA 1
ATOM 960 C C . LEU A 1 117 ? -9.052 -1.582 3.657 1.00 88.88 117 LEU A C 1
ATOM 962 O O . LEU A 1 117 ? -9.872 -1.785 2.764 1.00 88.88 117 LEU A O 1
ATOM 966 N N . VAL A 1 118 ? -8.732 -0.352 4.070 1.00 88.50 118 VAL A N 1
ATOM 967 C CA . VAL A 1 118 ? -9.355 0.869 3.528 1.00 88.50 118 VAL A CA 1
ATOM 968 C C . VAL A 1 118 ? -9.119 0.976 2.025 1.00 88.50 118 VAL A C 1
ATOM 970 O O . VAL A 1 118 ? -10.071 1.192 1.276 1.00 88.50 118 VAL A O 1
ATOM 973 N N . LEU A 1 119 ? -7.881 0.754 1.571 1.00 85.50 119 LEU A N 1
ATOM 974 C CA . LEU A 1 119 ? -7.540 0.738 0.145 1.00 85.50 119 LEU A CA 1
ATOM 975 C C . LEU A 1 119 ? -8.328 -0.345 -0.608 1.00 85.50 119 LEU A C 1
ATOM 977 O O . LEU A 1 119 ? -8.915 -0.066 -1.652 1.00 85.50 119 LEU A O 1
ATOM 981 N N . LYS A 1 120 ? -8.429 -1.559 -0.053 1.00 85.94 120 LYS A N 1
ATOM 982 C CA . LYS A 1 120 ? -9.196 -2.662 -0.659 1.00 85.94 120 LYS A CA 1
ATOM 983 C C . LYS A 1 120 ? -10.691 -2.341 -0.767 1.00 85.94 120 LYS A C 1
ATOM 985 O O . LYS A 1 120 ? -11.302 -2.630 -1.793 1.00 85.94 120 LYS A O 1
ATOM 990 N N . ILE A 1 121 ? -11.293 -1.758 0.270 1.00 84.19 121 ILE A N 1
ATOM 991 C CA . ILE A 1 121 ? -12.710 -1.358 0.261 1.00 84.19 121 ILE A CA 1
ATOM 992 C C . ILE A 1 121 ? -12.931 -0.228 -0.749 1.00 84.19 121 ILE A C 1
ATOM 994 O O . ILE A 1 121 ? -13.878 -0.271 -1.536 1.00 84.19 121 ILE A O 1
ATOM 998 N N . SER A 1 122 ? -12.029 0.752 -0.754 1.00 83.44 122 SER A N 1
ATOM 999 C CA . SER A 1 122 ? -12.022 1.877 -1.684 1.00 83.44 122 SER A CA 1
ATOM 1000 C C . SER A 1 122 ? -12.036 1.411 -3.140 1.00 83.44 122 SER A C 1
ATOM 1002 O O . SER A 1 122 ? -12.885 1.849 -3.912 1.00 83.44 122 SER A O 1
ATOM 1004 N N . GLN A 1 123 ? -11.176 0.459 -3.506 1.00 77.44 123 GLN A N 1
ATOM 1005 C CA . GLN A 1 123 ? -11.064 -0.071 -4.871 1.00 77.44 123 GLN A CA 1
ATOM 1006 C C . GLN A 1 123 ? -12.324 -0.785 -5.385 1.00 77.44 123 GLN A C 1
ATOM 1008 O O . GLN A 1 123 ? -12.505 -0.907 -6.594 1.00 77.44 123 GLN A O 1
ATOM 1013 N N . LYS A 1 124 ? -13.205 -1.254 -4.492 1.00 79.88 124 LYS A N 1
ATOM 1014 C CA . LYS A 1 124 ? -14.468 -1.913 -4.864 1.00 79.88 124 LYS A CA 1
ATOM 1015 C C . LYS A 1 124 ? -15.618 -0.931 -5.111 1.00 79.88 124 LYS A C 1
ATOM 1017 O O . LYS A 1 124 ? -16.729 -1.359 -5.433 1.00 79.88 124 LYS A O 1
ATOM 1022 N N . ARG A 1 125 ? -15.406 0.374 -4.912 1.00 72.06 125 ARG A N 1
ATOM 1023 C CA . ARG A 1 125 ? -16.419 1.399 -5.199 1.00 72.06 125 ARG A CA 1
ATOM 1024 C C . ARG A 1 125 ? -16.649 1.553 -6.702 1.00 72.06 125 ARG A C 1
ATOM 1026 O O . ARG A 1 125 ? -15.843 1.139 -7.529 1.00 72.06 125 ARG A O 1
ATOM 1033 N N . LYS A 1 126 ? -17.791 2.144 -7.056 1.00 70.62 126 LYS A N 1
ATOM 1034 C CA . LYS A 1 126 ? -18.107 2.458 -8.456 1.00 70.62 126 LYS A CA 1
ATOM 1035 C C . LYS A 1 126 ? -17.154 3.543 -8.968 1.00 70.62 126 LYS A C 1
ATOM 1037 O O . LYS A 1 126 ? -16.830 4.451 -8.218 1.00 70.62 126 LYS A O 1
ATOM 1042 N N . VAL A 1 127 ? -16.840 3.502 -10.264 1.00 59.84 127 VAL A N 1
ATOM 1043 C CA . VAL A 1 127 ? -15.936 4.425 -10.990 1.00 59.84 127 VAL A CA 1
ATOM 1044 C C . VAL A 1 127 ? -16.180 5.919 -10.710 1.00 59.84 127 VAL A C 1
ATOM 1046 O O . VAL A 1 127 ? -15.248 6.711 -10.740 1.00 59.84 127 VAL A O 1
ATOM 1049 N N . TYR A 1 128 ? -17.425 6.317 -10.442 1.00 61.19 128 TYR A N 1
ATOM 1050 C CA . TYR A 1 128 ? -17.800 7.720 -10.212 1.00 61.19 128 TYR A CA 1
ATOM 1051 C C . TYR A 1 128 ? -17.699 8.168 -8.746 1.00 61.19 128 TYR A C 1
ATOM 1053 O O . TYR A 1 128 ? -18.023 9.311 -8.434 1.00 61.19 128 TYR A O 1
ATOM 1061 N N . GLN A 1 129 ? -17.314 7.275 -7.833 1.00 61.12 129 GLN A N 1
ATOM 1062 C CA . GLN A 1 129 ? -17.100 7.608 -6.428 1.00 61.12 129 GLN A CA 1
ATOM 1063 C C . GLN A 1 129 ? -15.608 7.850 -6.178 1.00 61.12 129 GLN A C 1
ATOM 1065 O O . GLN A 1 129 ? -14.779 7.135 -6.739 1.00 61.12 129 GLN A O 1
ATOM 1070 N N . PRO A 1 130 ? -15.244 8.824 -5.327 1.00 62.41 130 PRO A N 1
ATOM 1071 C CA . PRO A 1 130 ? -13.849 9.063 -4.997 1.00 62.41 130 PRO A CA 1
ATOM 1072 C C . PRO A 1 130 ? -13.250 7.831 -4.310 1.00 62.41 130 PRO A C 1
ATOM 1074 O O . PRO A 1 130 ? -13.818 7.285 -3.355 1.00 62.41 130 PRO A O 1
ATOM 1077 N N . HIS A 1 131 ? -12.094 7.408 -4.815 1.00 71.88 131 HIS A N 1
ATOM 1078 C CA . HIS A 1 131 ? -11.282 6.356 -4.227 1.00 71.88 131 HIS A CA 1
ATOM 1079 C C . HIS A 1 131 ? -10.251 6.982 -3.286 1.00 71.88 131 HIS A C 1
ATOM 1081 O O . HIS A 1 131 ? -9.600 7.968 -3.621 1.00 71.88 131 HIS A O 1
ATOM 1087 N N . PHE A 1 132 ? -10.087 6.387 -2.111 1.00 73.38 132 PHE A N 1
ATOM 1088 C CA . PHE A 1 132 ? -8.951 6.648 -1.241 1.00 73.38 132 PHE A CA 1
ATOM 1089 C C . PHE A 1 132 ? -7.669 6.097 -1.874 1.00 73.38 132 PHE A C 1
ATOM 1091 O O . PHE A 1 132 ? -7.612 4.910 -2.211 1.00 73.38 132 PHE A O 1
ATOM 1098 N N . THR A 1 133 ? -6.663 6.958 -2.014 1.00 75.12 133 THR A N 1
ATOM 1099 C CA . THR A 1 133 ? -5.320 6.649 -2.519 1.00 75.12 133 THR A CA 1
ATOM 1100 C C . THR A 1 133 ? -4.290 7.451 -1.731 1.00 75.12 133 THR A C 1
ATOM 1102 O O . THR A 1 133 ? -4.582 8.562 -1.287 1.00 75.12 133 THR A O 1
ATOM 1105 N N . LEU A 1 134 ? -3.078 6.918 -1.583 1.00 78.62 134 LEU A N 1
ATOM 1106 C CA . LEU A 1 134 ? -1.947 7.688 -1.065 1.00 78.62 134 LEU A CA 1
ATOM 1107 C C . LEU A 1 134 ? -1.398 8.609 -2.162 1.00 78.62 134 LEU A C 1
ATOM 1109 O O . LEU A 1 134 ? -1.448 8.261 -3.342 1.00 78.62 134 LEU A O 1
ATOM 1113 N N . SER A 1 135 ? -0.903 9.784 -1.772 1.00 82.19 135 SER A N 1
ATOM 1114 C CA . SER A 1 135 ? -0.134 10.643 -2.674 1.00 82.19 135 SER A CA 1
ATOM 1115 C C . SER A 1 135 ? 1.235 10.028 -2.957 1.00 82.19 135 SER A C 1
ATOM 1117 O O . SER A 1 135 ? 1.720 9.212 -2.174 1.00 82.19 135 SER A O 1
ATOM 1119 N N . ASP A 1 136 ? 1.879 10.462 -4.040 1.00 76.50 136 ASP A N 1
ATOM 1120 C CA . ASP A 1 136 ? 3.225 10.011 -4.405 1.00 76.50 136 ASP A CA 1
ATOM 1121 C C . ASP A 1 136 ? 4.208 10.226 -3.241 1.00 76.50 136 ASP A C 1
ATOM 1123 O O . ASP A 1 136 ? 4.814 9.272 -2.768 1.00 76.50 136 ASP A O 1
ATOM 1127 N N . GLU A 1 137 ? 4.253 11.442 -2.687 1.00 81.06 137 GLU A N 1
ATOM 1128 C CA . GLU A 1 137 ? 5.027 11.770 -1.479 1.00 81.06 137 GLU A CA 1
ATOM 1129 C C . GLU A 1 137 ? 4.688 10.844 -0.303 1.00 81.06 137 GLU A C 1
ATOM 1131 O O . GLU A 1 137 ? 5.570 10.349 0.399 1.00 81.06 137 GLU A O 1
ATOM 1136 N N . GLY A 1 138 ? 3.400 10.555 -0.106 1.00 82.12 138 GLY A N 1
ATOM 1137 C CA . GLY A 1 138 ? 2.976 9.723 1.006 1.00 82.12 138 GLY A CA 1
ATOM 1138 C C . GLY A 1 138 ? 3.381 8.252 0.875 1.00 82.12 138 GLY A C 1
ATOM 1139 O O . GLY A 1 138 ? 3.635 7.575 1.871 1.00 82.12 138 GLY A O 1
ATOM 1140 N N . LEU A 1 139 ? 3.508 7.743 -0.353 1.00 82.56 139 LEU A N 1
ATOM 1141 C CA . LEU A 1 139 ? 4.052 6.407 -0.593 1.00 82.56 139 LEU A CA 1
ATOM 1142 C C . LEU A 1 139 ? 5.519 6.321 -0.178 1.00 82.56 139 LEU A C 1
ATOM 1144 O O . LEU A 1 139 ? 5.921 5.315 0.410 1.00 82.56 139 LEU A O 1
ATOM 1148 N N . PHE A 1 140 ? 6.303 7.363 -0.446 1.00 81.81 140 PHE A N 1
ATOM 1149 C CA . PHE A 1 140 ? 7.722 7.387 -0.100 1.00 81.81 140 PHE A CA 1
ATOM 1150 C C . PHE A 1 140 ? 7.938 7.500 1.404 1.00 81.81 140 PHE A C 1
ATOM 1152 O O . PHE A 1 140 ? 8.646 6.664 1.965 1.00 81.81 140 PHE A O 1
ATOM 1159 N N . GLN A 1 141 ? 7.236 8.418 2.072 1.00 86.88 141 GLN A N 1
ATOM 1160 C CA . GLN A 1 141 ? 7.280 8.541 3.534 1.00 86.88 141 GLN A CA 1
ATOM 1161 C C . GLN A 1 141 ? 6.890 7.234 4.231 1.00 86.88 141 GLN A C 1
ATOM 1163 O O . GLN A 1 141 ? 7.519 6.822 5.206 1.00 86.88 141 GLN A O 1
ATOM 1168 N N . LEU A 1 142 ? 5.881 6.537 3.698 1.00 87.50 142 LEU A N 1
ATOM 1169 C CA . LEU A 1 142 ? 5.484 5.225 4.195 1.00 87.50 142 LEU A CA 1
ATOM 1170 C C . LEU A 1 142 ? 6.625 4.205 4.060 1.00 87.50 142 LEU A C 1
ATOM 1172 O O . LEU A 1 142 ? 6.925 3.495 5.019 1.00 87.50 142 LEU A O 1
ATOM 1176 N N . CYS A 1 143 ? 7.278 4.136 2.896 1.00 86.00 143 CYS A N 1
ATOM 1177 C CA . CYS A 1 143 ? 8.401 3.222 2.667 1.00 86.00 143 CYS A CA 1
ATOM 1178 C C . CYS A 1 143 ? 9.567 3.485 3.623 1.00 86.00 143 CYS A C 1
ATOM 1180 O O . CYS A 1 143 ? 10.110 2.535 4.188 1.00 86.00 143 CYS A O 1
ATOM 1182 N N . GLU A 1 144 ? 9.926 4.753 3.831 1.00 85.94 144 GLU A N 1
ATOM 1183 C CA . GLU A 1 144 ? 10.995 5.145 4.753 1.00 85.94 144 GLU A CA 1
ATOM 1184 C C . GLU A 1 144 ? 10.666 4.758 6.197 1.00 85.94 144 GLU A C 1
ATOM 1186 O O . GLU A 1 144 ? 11.471 4.091 6.852 1.00 85.94 144 GLU A O 1
ATOM 1191 N N . ALA A 1 145 ? 9.456 5.077 6.670 1.00 86.12 145 ALA A N 1
ATOM 1192 C CA . ALA A 1 145 ? 9.004 4.719 8.015 1.00 86.12 145 ALA A CA 1
ATOM 1193 C C . ALA A 1 145 ? 9.052 3.196 8.251 1.00 86.12 145 ALA A C 1
ATOM 1195 O O . ALA A 1 145 ? 9.508 2.716 9.294 1.00 86.12 145 ALA A O 1
ATOM 1196 N N . ILE A 1 146 ? 8.650 2.403 7.253 1.00 86.88 146 ILE A N 1
ATOM 1197 C CA . ILE A 1 146 ? 8.678 0.940 7.349 1.00 86.88 146 ILE A CA 1
ATOM 1198 C C . ILE A 1 146 ? 10.108 0.381 7.275 1.00 86.88 146 ILE A C 1
ATOM 1200 O O . ILE A 1 146 ? 10.413 -0.594 7.972 1.00 86.88 146 ILE A O 1
ATOM 1204 N N . ASP A 1 147 ? 11.002 0.950 6.457 1.00 84.62 147 ASP A N 1
ATOM 1205 C CA . ASP A 1 147 ? 12.409 0.517 6.427 1.00 84.62 147 ASP A CA 1
ATOM 1206 C C . ASP A 1 147 ? 13.073 0.733 7.796 1.00 84.62 147 ASP A C 1
ATOM 1208 O O . ASP A 1 147 ? 13.750 -0.176 8.293 1.00 84.62 147 ASP A O 1
ATOM 1212 N N . VAL A 1 148 ? 12.775 1.857 8.463 1.00 82.56 148 VAL A N 1
ATOM 1213 C CA . VAL A 1 148 ? 13.205 2.136 9.845 1.00 82.56 148 VAL A CA 1
ATOM 1214 C C . VAL A 1 148 ? 12.662 1.083 10.819 1.00 82.56 148 VAL A C 1
ATOM 1216 O O . VAL A 1 148 ? 13.458 0.457 11.526 1.00 82.56 148 VAL A O 1
ATOM 1219 N N . CYS A 1 149 ? 11.352 0.790 10.794 1.00 75.88 149 CYS A N 1
ATOM 1220 C CA . CYS A 1 149 ? 10.738 -0.274 11.615 1.00 75.88 149 CYS A CA 1
ATOM 1221 C C . CYS A 1 149 ? 11.429 -1.630 11.438 1.00 75.88 149 CYS A C 1
ATOM 1223 O O . CYS A 1 149 ? 11.576 -2.421 12.369 1.00 75.88 149 CYS A O 1
ATOM 1225 N N . SER A 1 150 ? 11.822 -1.940 10.203 1.00 71.56 150 SER A N 1
ATOM 1226 C CA . SER A 1 150 ? 12.390 -3.238 9.849 1.00 71.56 150 SER A CA 1
ATOM 1227 C C . SER A 1 150 ? 13.840 -3.422 10.319 1.00 71.56 150 SER A C 1
ATOM 1229 O O . SER A 1 150 ? 14.402 -4.506 10.154 1.00 71.56 150 SER A O 1
ATOM 1231 N N . LYS A 1 151 ? 14.473 -2.388 10.907 1.00 71.62 151 LYS A N 1
ATOM 1232 C CA . LYS A 1 151 ? 15.908 -2.360 11.257 1.00 71.62 151 LYS A CA 1
ATOM 1233 C C . LYS A 1 151 ? 16.797 -2.812 10.086 1.00 71.62 151 LYS A C 1
ATOM 1235 O O . LYS A 1 151 ? 17.816 -3.473 10.295 1.00 71.62 151 LYS A O 1
ATOM 1240 N N . LYS A 1 152 ? 16.384 -2.503 8.848 1.00 63.34 152 LYS A N 1
ATOM 1241 C CA . LYS A 1 152 ? 17.012 -2.944 7.586 1.00 63.34 152 LYS A CA 1
ATOM 1242 C C . LYS A 1 152 ? 17.113 -4.470 7.407 1.00 63.34 152 LYS A C 1
ATOM 1244 O O . LYS A 1 152 ? 17.884 -4.940 6.568 1.00 63.34 152 LYS A O 1
ATOM 1249 N N . LYS A 1 153 ? 16.360 -5.251 8.184 1.00 64.25 153 LYS A N 1
ATOM 1250 C CA . LYS A 1 153 ? 16.235 -6.711 8.078 1.00 64.25 153 LYS A CA 1
ATOM 1251 C C . LYS A 1 153 ? 14.830 -7.078 7.612 1.00 64.25 153 LYS A C 1
ATOM 1253 O O . LYS A 1 153 ? 13.927 -6.250 7.597 1.00 64.25 153 LYS A O 1
ATOM 1258 N N . TYR A 1 154 ? 14.639 -8.344 7.254 1.00 64.00 154 TYR A N 1
ATOM 1259 C CA . TYR A 1 154 ? 13.300 -8.843 6.973 1.00 64.00 154 TYR A CA 1
ATOM 1260 C C . TYR A 1 154 ? 12.382 -8.650 8.162 1.00 64.00 154 TYR A C 1
ATOM 1262 O O . TYR A 1 154 ? 12.721 -9.017 9.290 1.00 64.00 154 TYR A O 1
ATOM 1270 N N . SER A 1 155 ? 11.190 -8.144 7.889 1.00 74.44 155 SER A N 1
ATOM 1271 C CA . SER A 1 155 ? 10.154 -8.015 8.887 1.00 74.44 155 SER A CA 1
ATOM 1272 C C . SER A 1 155 ? 8.798 -8.274 8.218 1.00 74.44 155 SER A C 1
ATOM 1274 O O . SER A 1 155 ? 8.584 -7.832 7.085 1.00 74.44 155 SER A O 1
ATOM 1276 N N . PRO A 1 156 ? 7.855 -8.973 8.876 1.00 77.56 156 PRO A N 1
ATOM 1277 C CA . PRO A 1 156 ? 6.491 -9.107 8.361 1.00 77.56 156 PRO A CA 1
ATOM 1278 C C . PRO A 1 156 ? 5.835 -7.749 8.056 1.00 77.56 156 PRO A C 1
ATOM 1280 O O . PRO A 1 156 ? 5.049 -7.645 7.113 1.00 77.56 156 PRO A O 1
ATOM 1283 N N . CYS A 1 157 ? 6.221 -6.694 8.789 1.00 82.38 157 CYS A N 1
ATOM 1284 C CA . CYS A 1 157 ? 5.801 -5.316 8.521 1.00 82.38 157 CYS A CA 1
ATOM 1285 C C . CYS A 1 157 ? 6.248 -4.831 7.148 1.00 82.38 157 CYS A C 1
ATOM 1287 O O . CYS A 1 157 ? 5.477 -4.165 6.471 1.00 82.38 157 CYS A O 1
ATOM 1289 N N . ALA A 1 158 ? 7.466 -5.164 6.719 1.00 86.38 158 ALA A N 1
ATOM 1290 C CA . ALA A 1 158 ? 7.994 -4.712 5.439 1.00 86.38 158 ALA A CA 1
ATOM 1291 C C . ALA A 1 158 ? 7.241 -5.338 4.257 1.00 86.38 158 ALA A C 1
ATOM 1293 O O . ALA A 1 158 ? 6.885 -4.641 3.307 1.00 86.38 158 ALA A O 1
ATOM 1294 N N . ALA A 1 159 ? 6.884 -6.623 4.355 1.00 86.88 159 ALA A N 1
ATOM 1295 C CA . ALA A 1 159 ? 6.041 -7.282 3.357 1.00 86.88 159 ALA A CA 1
ATOM 1296 C C . ALA A 1 159 ? 4.606 -6.716 3.334 1.00 86.88 159 ALA A C 1
ATOM 1298 O O . ALA A 1 159 ? 4.036 -6.509 2.261 1.00 86.88 159 ALA A O 1
ATOM 1299 N N . LEU A 1 160 ? 4.010 -6.448 4.503 1.00 87.00 160 LEU A N 1
ATOM 1300 C CA . LEU A 1 160 ? 2.688 -5.811 4.596 1.00 87.00 160 LEU A CA 1
ATOM 1301 C C . LEU A 1 160 ? 2.702 -4.373 4.076 1.00 87.00 160 LEU A C 1
ATOM 1303 O O . LEU A 1 160 ? 1.800 -3.976 3.346 1.00 87.00 160 LEU A O 1
ATOM 1307 N N . GLY A 1 161 ? 3.746 -3.627 4.402 1.00 88.81 161 GLY A N 1
ATOM 1308 C CA . GLY A 1 161 ? 3.981 -2.275 3.935 1.00 88.81 161 GLY A CA 1
ATOM 1309 C C . GLY A 1 161 ? 4.091 -2.198 2.419 1.00 88.81 161 GLY A C 1
ATOM 1310 O O . GLY A 1 161 ? 3.375 -1.427 1.785 1.00 88.81 161 GLY A O 1
ATOM 1311 N N . LEU A 1 162 ? 4.883 -3.090 1.819 1.00 90.38 162 LEU A N 1
ATOM 1312 C CA . LEU A 1 162 ? 4.962 -3.208 0.367 1.00 90.38 162 LEU A CA 1
ATOM 1313 C C . LEU A 1 162 ? 3.595 -3.544 -0.252 1.00 90.38 162 LEU A C 1
ATOM 1315 O O . LEU A 1 162 ? 3.238 -2.979 -1.279 1.00 90.38 162 LEU A O 1
ATOM 1319 N N . LYS A 1 163 ? 2.777 -4.400 0.380 1.00 89.62 163 LYS A N 1
ATOM 1320 C CA . LYS A 1 163 ? 1.399 -4.655 -0.089 1.00 89.62 163 LYS A CA 1
ATOM 1321 C C . LYS A 1 163 ? 0.538 -3.388 -0.088 1.00 89.62 163 LYS A C 1
ATOM 1323 O O . LYS A 1 163 ? -0.229 -3.205 -1.027 1.00 89.62 163 LYS A O 1
ATOM 1328 N N . VAL A 1 164 ? 0.650 -2.539 0.937 1.00 88.19 164 VAL A N 1
ATOM 1329 C CA . VAL A 1 164 ? -0.077 -1.256 1.015 1.00 88.19 164 VAL A CA 1
ATOM 1330 C C . VAL A 1 164 ? 0.364 -0.316 -0.111 1.00 88.19 164 VAL A C 1
ATOM 1332 O O . VAL A 1 164 ? -0.484 0.240 -0.809 1.00 88.19 164 VAL A O 1
ATOM 1335 N N . VAL A 1 165 ? 1.674 -0.207 -0.351 1.00 88.12 165 VAL A N 1
ATOM 1336 C CA . VAL A 1 165 ? 2.244 0.602 -1.444 1.00 88.12 165 VAL A CA 1
ATOM 1337 C C . VAL A 1 165 ? 1.726 0.127 -2.803 1.00 88.12 165 VAL A C 1
ATOM 1339 O O . VAL A 1 165 ? 1.201 0.920 -3.579 1.00 88.12 165 VAL A O 1
ATOM 1342 N N . LEU A 1 166 ? 1.780 -1.182 -3.063 1.00 86.62 166 LEU A N 1
ATOM 1343 C CA . LEU A 1 166 ? 1.353 -1.773 -4.336 1.00 86.62 166 LEU A CA 1
ATOM 1344 C C . LEU A 1 166 ? -0.164 -1.724 -4.573 1.00 86.62 166 LEU A C 1
ATOM 1346 O O . LEU A 1 166 ? -0.601 -1.885 -5.709 1.00 86.62 166 LEU A O 1
ATOM 1350 N N . MET A 1 167 ? -0.974 -1.519 -3.528 1.00 82.19 167 MET A N 1
ATOM 1351 C CA . MET A 1 167 ? -2.416 -1.271 -3.661 1.00 82.19 167 MET A CA 1
ATOM 1352 C C . MET A 1 167 ? -2.742 0.179 -4.029 1.00 82.19 167 MET A C 1
ATOM 1354 O O . MET A 1 167 ? -3.876 0.473 -4.405 1.00 82.19 167 MET A O 1
ATOM 1358 N N . SER A 1 168 ? -1.785 1.093 -3.920 1.00 78.75 168 SER A N 1
ATOM 1359 C CA . SER A 1 168 ? -1.987 2.474 -4.347 1.00 78.75 168 SER A CA 1
ATOM 1360 C C . SER A 1 168 ? -1.787 2.610 -5.853 1.00 78.75 168 SER A C 1
ATOM 1362 O O . SER A 1 168 ? -1.112 1.793 -6.485 1.00 78.75 168 SER A O 1
ATOM 1364 N N . THR A 1 169 ? -2.382 3.653 -6.432 1.00 76.75 169 THR A N 1
ATOM 1365 C CA . THR A 1 169 ? -2.212 3.974 -7.851 1.00 76.75 169 THR A CA 1
ATOM 1366 C C . THR A 1 169 ? -0.721 4.097 -8.178 1.00 76.75 169 THR A C 1
ATOM 1368 O O . THR A 1 169 ? -0.014 4.788 -7.445 1.00 76.75 169 THR A O 1
ATOM 1371 N N . PRO A 1 170 ? -0.229 3.451 -9.250 1.00 77.88 170 PRO A N 1
ATOM 1372 C CA . PRO A 1 170 ? 1.164 3.577 -9.652 1.00 77.88 170 PRO A CA 1
ATOM 1373 C C . PRO A 1 170 ? 1.529 5.052 -9.909 1.00 77.88 170 PRO A C 1
ATOM 1375 O O . PRO A 1 170 ? 0.878 5.693 -10.744 1.00 77.88 170 PRO A O 1
ATOM 1378 N N . PRO A 1 171 ? 2.536 5.602 -9.208 1.00 75.56 171 PRO A N 1
ATOM 1379 C CA . PRO A 1 171 ? 2.873 7.012 -9.281 1.00 75.56 171 PRO A CA 1
ATOM 1380 C C . PRO A 1 171 ? 3.401 7.360 -10.671 1.00 75.56 171 PRO A C 1
ATOM 1382 O O . PRO A 1 171 ? 4.251 6.662 -11.228 1.00 75.56 171 PRO A O 1
ATOM 1385 N N . THR A 1 172 ? 2.936 8.472 -11.236 1.00 72.69 172 THR A N 1
ATOM 1386 C CA . THR A 1 172 ? 3.453 8.999 -12.514 1.00 72.69 172 THR A CA 1
ATOM 1387 C C . THR A 1 172 ? 4.751 9.792 -12.333 1.00 72.69 172 THR A C 1
ATOM 1389 O O . THR A 1 172 ? 5.471 10.063 -13.298 1.00 72.69 172 THR A O 1
ATOM 1392 N N . THR A 1 173 ? 5.078 10.152 -11.092 1.00 68.31 173 THR A N 1
ATOM 1393 C CA . THR A 1 173 ? 6.251 10.955 -10.721 1.00 68.31 173 THR A CA 1
ATOM 1394 C C . THR A 1 173 ? 7.477 10.126 -10.340 1.00 68.31 173 THR A C 1
ATOM 1396 O O . THR A 1 173 ? 8.511 10.718 -10.070 1.00 68.31 173 THR A O 1
ATOM 1399 N N . VAL A 1 174 ? 7.436 8.784 -10.398 1.00 66.19 174 VAL A N 1
ATOM 1400 C CA . VAL A 1 174 ? 8.583 7.906 -10.036 1.00 66.19 174 VAL A CA 1
ATOM 1401 C C . VAL A 1 174 ? 9.880 8.305 -10.755 1.00 66.19 174 VAL A C 1
ATOM 1403 O O . VAL A 1 174 ? 10.968 8.219 -10.205 1.00 66.19 174 VAL A O 1
ATOM 1406 N N . MET A 1 175 ? 9.763 8.785 -11.992 1.00 58.06 175 MET A N 1
ATOM 1407 C CA . MET A 1 175 ? 10.879 9.256 -12.825 1.00 58.06 175 MET A CA 1
ATOM 1408 C C . MET A 1 175 ? 11.284 10.725 -12.577 1.00 58.06 175 MET A C 1
ATOM 1410 O O . MET A 1 175 ? 12.227 11.196 -13.197 1.00 58.06 175 MET A O 1
ATOM 1414 N N . GLY A 1 176 ? 10.537 11.475 -11.763 1.00 60.56 176 GLY A N 1
ATOM 1415 C CA . GLY A 1 176 ? 10.858 12.842 -11.324 1.00 60.56 176 GLY A CA 1
ATOM 1416 C C . GLY A 1 176 ? 11.484 12.896 -9.927 1.00 60.56 176 GLY A C 1
ATOM 1417 O O . GLY A 1 176 ? 11.755 13.979 -9.427 1.00 60.56 176 GLY A O 1
ATOM 1418 N N . MET A 1 177 ? 11.689 11.740 -9.294 1.00 69.25 177 MET A N 1
ATOM 1419 C CA . MET A 1 177 ? 12.439 11.644 -8.047 1.00 69.25 177 MET A CA 1
ATOM 1420 C C . MET A 1 177 ? 13.928 11.858 -8.291 1.00 69.25 177 MET A C 1
ATOM 1422 O O . MET A 1 177 ? 14.434 11.567 -9.380 1.00 69.25 177 MET A O 1
ATOM 1426 N N . ASP A 1 178 ? 14.644 12.260 -7.244 1.00 80.50 178 ASP A N 1
ATOM 1427 C CA . ASP A 1 178 ? 16.092 12.153 -7.251 1.00 80.50 178 ASP A CA 1
ATOM 1428 C C . ASP A 1 178 ? 16.524 10.682 -7.369 1.00 80.50 178 ASP A C 1
ATOM 1430 O O . ASP A 1 178 ? 15.880 9.741 -6.887 1.00 80.50 178 ASP A O 1
ATOM 1434 N N . GLN A 1 179 ? 17.647 10.492 -8.053 1.00 81.88 179 GLN A N 1
ATOM 1435 C CA . GLN A 1 179 ? 18.191 9.181 -8.383 1.00 81.88 179 GLN A CA 1
ATOM 1436 C C . GLN A 1 179 ? 18.464 8.324 -7.135 1.00 81.88 179 GLN A C 1
ATOM 1438 O O . GLN A 1 179 ? 18.313 7.099 -7.168 1.00 81.88 179 GLN A O 1
ATOM 1443 N N . GLU A 1 180 ? 18.868 8.961 -6.034 1.00 84.25 180 GLU A N 1
ATOM 1444 C CA . GLU A 1 180 ? 19.218 8.284 -4.791 1.00 84.25 180 GLU A CA 1
ATOM 1445 C C . GLU A 1 180 ? 17.973 7.708 -4.107 1.00 84.25 180 GLU A C 1
ATOM 1447 O O . GLU A 1 180 ? 17.955 6.525 -3.759 1.00 84.25 180 GLU A O 1
ATOM 1452 N N . ASN A 1 181 ? 16.913 8.500 -3.969 1.00 82.56 181 ASN A N 1
ATOM 1453 C CA . ASN A 1 181 ? 15.660 8.078 -3.356 1.00 82.56 181 ASN A CA 1
ATOM 1454 C C . ASN A 1 181 ? 14.942 7.031 -4.203 1.00 82.56 181 ASN A C 1
ATOM 1456 O O . ASN A 1 1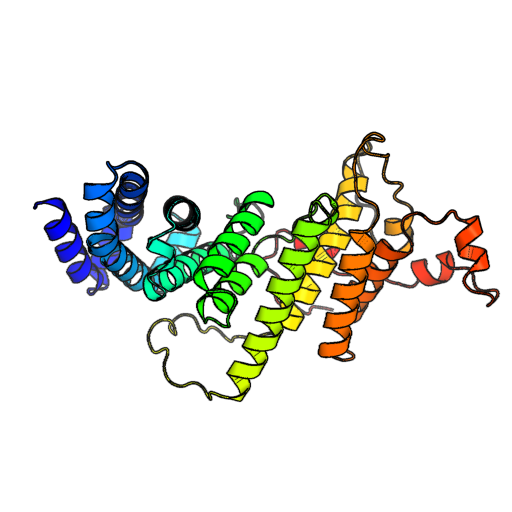81 ? 14.451 6.041 -3.656 1.00 82.56 181 ASN A O 1
ATOM 1460 N N . LEU A 1 182 ? 14.974 7.164 -5.532 1.00 85.62 182 LEU A N 1
ATOM 1461 C CA . LEU A 1 182 ? 14.466 6.129 -6.431 1.00 85.62 182 LEU A CA 1
ATOM 1462 C C . LEU A 1 182 ? 15.223 4.805 -6.249 1.00 85.62 182 LEU A C 1
ATOM 1464 O O . LEU A 1 182 ? 14.609 3.744 -6.120 1.00 85.62 182 LEU A O 1
ATOM 1468 N N . SER A 1 183 ? 16.556 4.862 -6.196 1.00 87.12 183 SER A N 1
ATOM 1469 C CA . SER A 1 183 ? 17.402 3.685 -5.977 1.00 87.12 183 SER A CA 1
ATOM 1470 C C . SER A 1 183 ? 17.142 3.031 -4.615 1.00 87.12 183 SER A C 1
ATOM 1472 O O . SER A 1 183 ? 16.986 1.807 -4.536 1.00 87.12 183 SER A O 1
ATOM 1474 N N . LYS A 1 184 ? 17.021 3.829 -3.543 1.00 87.94 184 LYS A N 1
ATOM 1475 C CA . LYS A 1 184 ? 16.673 3.356 -2.192 1.00 87.94 184 LYS A CA 1
ATOM 1476 C C . LYS A 1 184 ? 15.315 2.662 -2.177 1.00 87.94 184 LYS A C 1
ATOM 1478 O O . LYS A 1 184 ? 15.217 1.533 -1.694 1.00 87.94 184 LYS A O 1
ATOM 1483 N N . PHE A 1 185 ? 14.294 3.303 -2.745 1.00 88.69 185 PHE A N 1
ATOM 1484 C CA . PHE A 1 185 ? 12.942 2.759 -2.827 1.00 88.69 185 PHE A CA 1
ATOM 1485 C C . PHE A 1 185 ? 12.912 1.433 -3.594 1.00 88.69 185 PHE A C 1
ATOM 1487 O O . PHE A 1 185 ? 12.401 0.437 -3.079 1.00 88.69 185 PHE A O 1
ATOM 1494 N N . LEU A 1 186 ? 13.496 1.387 -4.796 1.00 90.69 186 LEU A N 1
ATOM 1495 C CA . LEU A 1 186 ? 13.503 0.178 -5.623 1.00 90.69 186 LEU A CA 1
ATOM 1496 C C . LEU A 1 186 ? 14.277 -0.953 -4.949 1.00 90.69 186 LEU A C 1
ATOM 1498 O O . LEU A 1 186 ? 13.784 -2.078 -4.892 1.00 90.69 186 LEU A O 1
ATOM 1502 N N . SER A 1 187 ? 15.439 -0.653 -4.365 1.00 89.50 187 SER A N 1
ATOM 1503 C CA . SER A 1 187 ? 16.223 -1.634 -3.608 1.00 89.50 187 SER A CA 1
ATOM 1504 C C . SER A 1 187 ? 15.421 -2.209 -2.440 1.00 89.50 187 SER A C 1
ATOM 1506 O O . SER A 1 187 ? 15.395 -3.426 -2.241 1.00 89.50 187 SER A O 1
ATOM 1508 N N . TRP A 1 188 ? 14.718 -1.356 -1.690 1.00 90.31 188 TRP A N 1
ATOM 1509 C CA . TRP A 1 188 ? 13.838 -1.779 -0.604 1.00 90.31 188 TRP A CA 1
ATOM 1510 C C . TRP A 1 188 ? 12.674 -2.642 -1.109 1.00 90.31 188 TRP A C 1
ATOM 1512 O O . TRP A 1 188 ? 12.437 -3.725 -0.565 1.00 90.31 188 TRP A O 1
ATOM 1522 N N . ALA A 1 189 ? 11.970 -2.207 -2.155 1.00 90.88 189 ALA A N 1
ATOM 1523 C CA . ALA A 1 189 ? 10.796 -2.893 -2.687 1.00 90.88 189 ALA A CA 1
ATOM 1524 C C . ALA A 1 189 ? 11.155 -4.269 -3.267 1.00 90.88 189 ALA A C 1
ATOM 1526 O O . ALA A 1 189 ? 10.520 -5.268 -2.928 1.00 90.88 189 ALA A O 1
ATOM 1527 N N . VAL A 1 190 ? 12.215 -4.340 -4.079 1.00 91.75 190 VAL A N 1
ATOM 1528 C CA . VAL A 1 190 ? 12.715 -5.583 -4.684 1.00 91.75 190 VAL A CA 1
ATOM 1529 C C . VAL A 1 190 ? 13.157 -6.566 -3.600 1.00 91.75 190 VAL A C 1
ATOM 1531 O O . VAL A 1 190 ? 12.722 -7.719 -3.603 1.00 91.75 190 VAL A O 1
ATOM 1534 N N . ARG A 1 191 ? 13.956 -6.109 -2.625 1.00 90.88 191 ARG A N 1
ATOM 1535 C CA . ARG A 1 191 ? 14.418 -6.938 -1.500 1.00 90.88 191 ARG A CA 1
ATOM 1536 C C . ARG A 1 191 ? 13.244 -7.553 -0.738 1.00 90.88 191 ARG A C 1
ATOM 1538 O O . ARG A 1 191 ? 13.231 -8.760 -0.509 1.00 90.88 191 ARG A O 1
ATOM 1545 N N . ASN A 1 192 ? 12.251 -6.743 -0.373 1.00 89.62 192 ASN A N 1
ATOM 1546 C CA . ASN A 1 192 ? 11.095 -7.213 0.392 1.00 89.62 192 ASN A CA 1
ATOM 1547 C C . ASN A 1 192 ? 10.157 -8.112 -0.428 1.00 89.62 192 ASN A C 1
ATOM 1549 O O . ASN A 1 192 ? 9.605 -9.067 0.121 1.00 89.62 192 ASN A O 1
ATOM 1553 N N . ALA A 1 193 ? 10.011 -7.859 -1.734 1.00 89.88 193 ALA A N 1
ATOM 1554 C CA . ALA A 1 193 ? 9.236 -8.713 -2.631 1.00 89.88 193 ALA A CA 1
ATOM 1555 C C . ALA A 1 193 ? 9.831 -10.127 -2.716 1.00 89.88 193 ALA A C 1
ATOM 1557 O O . ALA A 1 193 ? 9.125 -11.104 -2.463 1.00 89.88 193 ALA A O 1
ATOM 1558 N N . ILE A 1 194 ? 11.138 -10.229 -2.987 1.00 89.06 194 ILE A N 1
ATOM 1559 C CA . ILE A 1 194 ? 11.861 -11.509 -3.077 1.00 89.06 194 ILE A CA 1
ATOM 1560 C C . ILE A 1 194 ? 11.812 -12.243 -1.737 1.00 89.06 194 ILE A C 1
ATOM 1562 O O . ILE A 1 194 ? 11.535 -13.442 -1.663 1.00 89.06 194 ILE A O 1
ATOM 1566 N N . GLN A 1 195 ? 12.059 -11.521 -0.645 1.00 86.69 195 GLN A N 1
ATOM 1567 C CA . GLN A 1 195 ? 12.136 -12.142 0.665 1.00 86.69 195 GLN A CA 1
ATOM 1568 C C . GLN A 1 195 ? 10.785 -12.679 1.141 1.00 86.69 195 GLN A C 1
ATOM 1570 O O . GLN A 1 195 ? 10.728 -13.779 1.696 1.00 86.69 195 GLN A O 1
ATOM 1575 N N . SER A 1 196 ? 9.692 -11.971 0.844 1.00 82.62 196 SER A N 1
ATOM 1576 C CA . SER A 1 196 ? 8.345 -12.468 1.120 1.00 82.62 196 SER A CA 1
ATOM 1577 C C . SER A 1 196 ? 8.047 -13.784 0.399 1.00 82.62 196 SER A C 1
ATOM 1579 O O . SER A 1 196 ? 7.307 -14.600 0.946 1.00 82.62 196 SER A O 1
ATOM 1581 N N . GLU A 1 197 ? 8.584 -14.002 -0.802 1.00 77.56 197 GLU A N 1
ATOM 1582 C CA . GLU A 1 197 ? 8.409 -15.262 -1.533 1.00 77.56 197 GLU A CA 1
ATOM 1583 C C . GLU A 1 197 ? 9.233 -16.386 -0.902 1.00 77.56 197 GLU A C 1
ATOM 1585 O O . GLU A 1 197 ? 8.708 -17.472 -0.674 1.00 77.56 197 GLU A O 1
ATOM 1590 N N . SER A 1 198 ? 10.476 -16.103 -0.497 1.00 70.69 198 SER A N 1
ATOM 1591 C CA . SER A 1 198 ? 11.325 -17.084 0.194 1.00 70.69 198 SER A CA 1
ATOM 1592 C C . SER A 1 198 ? 10.733 -17.564 1.526 1.00 70.69 198 SER A C 1
ATOM 1594 O O . SER A 1 198 ? 10.822 -18.742 1.862 1.00 70.69 198 SER A O 1
ATOM 1596 N N . THR A 1 199 ? 10.074 -16.675 2.279 1.00 65.50 199 THR A N 1
ATOM 1597 C CA . THR A 1 199 ? 9.467 -17.030 3.573 1.00 65.50 199 THR A CA 1
ATOM 1598 C C . THR A 1 199 ? 8.188 -17.849 3.402 1.00 65.50 199 THR A C 1
ATOM 1600 O O . THR A 1 199 ? 7.965 -18.770 4.184 1.00 65.50 199 THR A O 1
ATOM 1603 N N . LYS A 1 200 ? 7.389 -17.594 2.351 1.00 60.50 200 LYS A N 1
ATOM 1604 C CA . LYS A 1 200 ? 6.224 -18.434 2.005 1.00 60.50 200 LYS A CA 1
ATOM 1605 C C . LYS A 1 200 ? 6.618 -19.891 1.708 1.00 60.50 200 LYS A C 1
ATOM 1607 O O . LYS A 1 200 ? 5.816 -20.786 1.931 1.00 60.50 200 LYS A O 1
ATOM 1612 N N . VAL A 1 201 ? 7.841 -20.131 1.228 1.00 56.00 201 VAL A N 1
ATOM 1613 C CA . VAL A 1 201 ? 8.371 -21.482 0.955 1.00 56.00 201 VAL A CA 1
ATOM 1614 C C . VAL A 1 201 ? 8.852 -22.190 2.232 1.00 56.00 201 VAL A C 1
ATOM 1616 O O . VAL A 1 201 ? 8.845 -23.416 2.289 1.00 56.00 201 VAL A O 1
ATOM 1619 N N . LEU A 1 202 ? 9.250 -21.438 3.264 1.00 41.53 202 LEU A N 1
ATOM 1620 C CA . LEU A 1 202 ? 9.818 -21.976 4.508 1.00 41.53 202 LEU A CA 1
ATOM 1621 C C . LEU A 1 202 ? 8.797 -22.164 5.639 1.00 41.53 202 LEU A C 1
ATOM 1623 O O . LEU A 1 202 ? 9.082 -22.894 6.584 1.00 41.53 202 LEU A O 1
ATOM 1627 N N . GLN A 1 203 ? 7.624 -21.533 5.557 1.00 35.59 203 GLN A N 1
ATOM 1628 C CA . GLN A 1 203 ? 6.528 -21.747 6.501 1.00 35.59 203 GLN A CA 1
ATOM 1629 C C . GLN A 1 203 ? 5.245 -22.117 5.746 1.00 35.59 203 GLN A C 1
ATOM 1631 O O . GLN A 1 203 ? 4.628 -21.232 5.149 1.00 35.59 203 GLN A O 1
ATOM 1636 N N . PRO A 1 204 ? 4.820 -23.396 5.758 1.00 34.56 204 PRO A N 1
ATOM 1637 C CA . PRO A 1 204 ? 3.454 -23.724 5.393 1.00 34.56 204 PRO A CA 1
ATOM 1638 C C . PRO A 1 204 ? 2.541 -23.121 6.466 1.00 34.56 204 PRO A C 1
ATOM 1640 O O . PRO A 1 204 ? 2.746 -23.358 7.648 1.00 34.56 204 PRO A O 1
ATOM 1643 N N . GLU A 1 205 ? 1.608 -22.278 6.028 1.00 41.94 205 GLU A N 1
ATOM 1644 C CA . GLU A 1 205 ? 0.516 -21.618 6.761 1.00 41.94 205 GLU A CA 1
ATOM 1645 C C . GLU A 1 205 ? 0.264 -22.083 8.212 1.00 41.94 205 GLU A C 1
ATOM 1647 O O . GLU A 1 205 ? -0.727 -22.746 8.513 1.00 41.94 205 GLU A O 1
ATOM 1652 N N . GLU A 1 206 ? 1.102 -21.654 9.154 1.00 30.81 206 GLU A N 1
ATOM 1653 C CA . GLU A 1 206 ? 0.806 -21.777 10.577 1.00 30.81 206 GLU A CA 1
ATOM 1654 C C . GLU A 1 206 ? 0.328 -20.424 11.117 1.00 30.81 206 GLU A C 1
ATOM 1656 O O . GLU A 1 206 ? 1.090 -19.496 11.374 1.00 30.81 206 GLU A O 1
ATOM 1661 N N . SER A 1 207 ? -0.990 -20.355 11.324 1.00 38.59 207 SER A N 1
ATOM 1662 C CA . SER A 1 207 ? -1.719 -19.410 12.181 1.00 38.59 207 SER A CA 1
ATOM 1663 C C . SER A 1 207 ? -1.852 -17.945 11.723 1.00 38.59 207 SER A C 1
ATOM 1665 O O . SER A 1 207 ? -1.102 -17.057 12.104 1.00 38.59 207 SER A O 1
ATOM 1667 N N . ASN A 1 208 ? -2.955 -17.655 11.025 1.00 32.12 208 ASN A N 1
ATOM 1668 C CA . ASN A 1 208 ? -3.635 -16.354 11.085 1.00 32.12 208 ASN A CA 1
ATOM 1669 C C . ASN A 1 208 ? -5.154 -16.580 11.150 1.00 32.12 208 ASN A C 1
ATOM 1671 O O . ASN A 1 208 ? -5.894 -16.306 10.209 1.00 32.12 208 ASN A O 1
ATOM 1675 N N . TYR A 1 209 ? -5.636 -17.087 12.287 1.00 33.69 209 TYR A N 1
ATOM 1676 C CA . TYR A 1 209 ? -7.067 -17.303 12.557 1.00 33.69 209 TYR A CA 1
ATOM 1677 C C . TYR A 1 209 ? -7.864 -16.010 12.831 1.00 33.69 209 TYR A C 1
ATOM 1679 O O . TYR A 1 209 ? -8.974 -16.066 13.350 1.00 33.69 209 TYR A O 1
ATOM 1687 N N . GLN A 1 210 ? -7.338 -14.831 12.492 1.00 34.12 210 GLN A N 1
ATOM 1688 C CA . GLN A 1 210 ? -7.996 -13.548 12.769 1.00 34.12 210 GLN A CA 1
ATOM 1689 C C . GLN A 1 210 ? -7.879 -12.565 11.596 1.00 34.12 210 GLN A C 1
ATOM 1691 O O . GLN A 1 210 ? -7.431 -11.446 11.781 1.00 34.12 210 GLN A O 1
ATOM 1696 N N . MET A 1 211 ? -8.249 -12.994 10.382 1.00 35.28 211 MET A N 1
ATOM 1697 C CA . MET A 1 211 ? -8.804 -12.127 9.316 1.00 35.28 211 MET A CA 1
ATOM 1698 C C . MET A 1 211 ? -9.294 -12.958 8.105 1.00 35.28 211 MET A C 1
ATOM 1700 O O . MET A 1 211 ? -9.159 -12.541 6.958 1.00 35.28 211 MET A O 1
ATOM 1704 N N . THR A 1 212 ? -9.819 -14.170 8.310 1.00 30.81 212 THR A N 1
ATOM 1705 C CA . THR A 1 212 ? -10.182 -15.095 7.211 1.00 30.81 212 THR A CA 1
ATOM 1706 C C . THR A 1 212 ? -11.662 -15.049 6.805 1.00 30.81 212 THR A C 1
ATOM 1708 O O . THR A 1 212 ? -12.112 -15.876 6.020 1.00 30.81 212 THR A O 1
ATOM 1711 N N . ALA A 1 213 ? -12.433 -14.052 7.255 1.00 32.31 213 ALA A N 1
ATOM 1712 C CA . ALA A 1 213 ? -13.859 -13.929 6.915 1.00 32.31 213 ALA A CA 1
ATOM 1713 C C . ALA A 1 213 ? -14.149 -13.240 5.559 1.00 32.31 213 ALA A C 1
ATOM 1715 O O . ALA A 1 213 ? -15.309 -13.123 5.167 1.00 32.31 213 ALA A O 1
ATOM 1716 N N . TRP A 1 214 ? -13.119 -12.814 4.813 1.00 38.19 214 TRP A N 1
ATOM 1717 C CA . TRP A 1 214 ? -13.256 -12.296 3.442 1.00 38.19 214 TRP A CA 1
ATOM 1718 C C . TRP A 1 214 ? -12.369 -13.071 2.462 1.00 38.19 214 TRP A C 1
ATOM 1720 O O . TRP A 1 214 ? -11.527 -12.492 1.776 1.00 38.19 214 TRP A O 1
ATOM 1730 N N . SER A 1 215 ? -12.558 -14.388 2.395 1.00 33.12 215 SER A N 1
ATOM 1731 C CA . SER A 1 215 ? -12.076 -15.200 1.275 1.00 33.12 215 SER A CA 1
ATOM 1732 C C . SER A 1 215 ? -13.263 -15.515 0.360 1.00 33.12 215 SER A C 1
ATOM 1734 O O . SER A 1 215 ? -13.943 -16.528 0.492 1.00 33.12 215 SER A O 1
ATOM 1736 N N . GLU A 1 216 ? -13.583 -14.585 -0.540 1.00 32.72 216 GLU A N 1
ATOM 1737 C CA . GLU A 1 216 ? -14.300 -14.937 -1.767 1.00 32.72 216 GLU A CA 1
ATOM 1738 C C . GLU A 1 216 ? -13.234 -15.345 -2.769 1.00 32.72 216 GLU A C 1
ATOM 1740 O O . GLU A 1 216 ? -12.400 -14.495 -3.067 1.00 32.72 216 GLU A O 1
ATOM 1745 N N . LYS A 1 217 ? -13.262 -16.611 -3.227 1.00 29.09 217 LYS A N 1
ATOM 1746 C CA . LYS A 1 217 ? -12.469 -17.175 -4.340 1.00 29.09 217 LYS A CA 1
ATOM 1747 C C . LYS A 1 217 ? -11.274 -16.292 -4.712 1.00 29.09 217 LYS A C 1
ATOM 1749 O O . LYS A 1 217 ? -11.309 -15.600 -5.729 1.00 29.09 217 LYS A O 1
ATOM 1754 N N . GLU A 1 218 ? -10.250 -16.275 -3.862 1.00 34.09 218 GLU A N 1
ATOM 1755 C CA . GLU A 1 218 ? -8.983 -15.673 -4.255 1.00 34.09 218 GLU A CA 1
ATOM 1756 C C . GLU A 1 218 ? -8.467 -16.520 -5.424 1.00 34.09 218 GLU A C 1
ATOM 1758 O O . GLU A 1 218 ? -8.128 -17.693 -5.262 1.00 34.09 218 GLU A O 1
ATOM 1763 N N . GLU A 1 219 ? -8.494 -15.950 -6.635 1.00 39.88 219 GLU A N 1
ATOM 1764 C CA . GLU A 1 219 ? -7.613 -16.401 -7.710 1.00 39.88 219 GLU A CA 1
ATOM 1765 C C . GLU A 1 219 ? -6.185 -16.494 -7.152 1.00 39.88 219 GLU A C 1
ATOM 1767 O O . GLU A 1 219 ? -5.853 -15.732 -6.237 1.00 39.88 219 GLU A O 1
ATOM 1772 N N . PRO A 1 220 ? -5.351 -17.430 -7.647 1.00 44.25 220 PRO A N 1
ATOM 1773 C CA . PRO A 1 220 ? -4.041 -17.696 -7.058 1.00 44.25 220 PRO A CA 1
ATOM 1774 C C . PRO A 1 220 ? -3.290 -16.380 -6.845 1.00 44.25 220 PRO A C 1
ATOM 1776 O O . PRO A 1 220 ? -3.093 -15.635 -7.803 1.00 44.25 220 PRO A O 1
ATOM 1779 N N . GLU A 1 221 ? -2.945 -16.068 -5.585 1.00 56.31 221 GLU A N 1
ATOM 1780 C CA . GLU A 1 221 ? -2.303 -14.801 -5.228 1.00 56.31 221 GLU A CA 1
ATOM 1781 C C . GLU A 1 221 ? -1.074 -14.591 -6.121 1.00 56.31 221 GLU A C 1
ATOM 1783 O O . GLU A 1 221 ? -0.045 -15.244 -5.928 1.00 56.31 221 GLU A O 1
ATOM 1788 N N . ASP A 1 222 ? -1.166 -13.643 -7.059 1.00 70.12 222 ASP A N 1
ATOM 1789 C CA . ASP A 1 222 ? -0.005 -13.162 -7.804 1.00 70.12 222 ASP A CA 1
ATOM 1790 C C . ASP A 1 222 ? 1.092 -12.787 -6.799 1.00 70.12 222 ASP A C 1
ATOM 1792 O O . ASP A 1 222 ? 0.850 -12.116 -5.777 1.00 70.12 222 ASP A O 1
ATOM 1796 N N . SER A 1 223 ? 2.299 -13.264 -7.086 1.00 86.44 223 SER A N 1
ATOM 1797 C CA . SER A 1 223 ? 3.468 -13.111 -6.230 1.00 86.44 223 SER A CA 1
ATOM 1798 C C . SER A 1 223 ? 3.785 -11.624 -6.007 1.00 86.44 223 SER A C 1
ATOM 1800 O O . SER A 1 223 ? 3.446 -10.779 -6.843 1.00 86.44 223 SER A O 1
ATOM 1802 N N . LEU A 1 224 ? 4.429 -11.255 -4.893 1.00 87.19 224 LEU A N 1
ATOM 1803 C CA . LEU A 1 224 ? 4.752 -9.838 -4.662 1.00 87.19 224 LEU A CA 1
ATOM 1804 C C . LEU A 1 224 ? 5.701 -9.285 -5.725 1.00 87.19 224 LEU A C 1
ATOM 1806 O O . LEU A 1 224 ? 5.545 -8.129 -6.114 1.00 87.19 224 LEU A O 1
ATOM 1810 N N . VAL A 1 225 ? 6.617 -10.109 -6.240 1.00 90.50 225 VAL A N 1
ATOM 1811 C CA . VAL A 1 225 ? 7.501 -9.741 -7.354 1.00 90.50 225 VAL A CA 1
ATOM 1812 C C . VAL A 1 225 ? 6.676 -9.424 -8.605 1.00 90.50 225 VAL A C 1
ATOM 1814 O O . VAL A 1 225 ? 6.896 -8.393 -9.238 1.00 90.50 225 VAL A O 1
ATOM 1817 N N . SER A 1 226 ? 5.668 -10.242 -8.927 1.00 88.56 226 SER A N 1
ATOM 1818 C CA . SER A 1 226 ? 4.790 -9.999 -10.081 1.00 88.56 226 SER A CA 1
ATOM 1819 C C . SER A 1 226 ? 3.935 -8.734 -9.939 1.00 88.56 226 SER A C 1
ATOM 1821 O O . SER A 1 226 ? 3.815 -7.964 -10.895 1.00 88.56 226 SER A O 1
ATOM 1823 N N . LYS A 1 227 ? 3.422 -8.452 -8.734 1.00 88.75 227 LYS A N 1
ATOM 1824 C CA . LYS A 1 227 ? 2.679 -7.217 -8.440 1.00 88.75 227 LYS A CA 1
ATOM 1825 C C . LYS A 1 227 ? 3.571 -5.987 -8.524 1.00 88.75 227 LYS A C 1
ATOM 1827 O O . LYS A 1 227 ? 3.159 -4.992 -9.110 1.00 88.75 227 LYS A O 1
ATOM 1832 N N . LEU A 1 228 ? 4.792 -6.065 -7.995 1.00 90.75 228 LEU A N 1
ATOM 1833 C CA . LEU A 1 228 ? 5.775 -4.989 -8.084 1.00 90.75 228 LEU A CA 1
ATOM 1834 C C . LEU A 1 228 ? 6.157 -4.701 -9.539 1.00 90.75 228 LEU A C 1
ATOM 1836 O O . LEU A 1 228 ? 6.161 -3.545 -9.950 1.00 90.75 228 LEU A O 1
ATOM 1840 N N . LEU A 1 229 ? 6.408 -5.738 -10.342 1.00 91.00 229 LEU A N 1
ATOM 1841 C CA . LEU A 1 229 ? 6.705 -5.583 -11.766 1.00 91.00 229 LEU A CA 1
ATOM 1842 C C . LEU A 1 229 ? 5.552 -4.906 -12.519 1.00 91.00 229 LEU A C 1
ATOM 1844 O O . LEU A 1 229 ? 5.768 -3.963 -13.284 1.00 91.00 229 LEU A O 1
ATOM 1848 N N . ARG A 1 230 ? 4.316 -5.354 -12.280 1.00 88.56 230 ARG A N 1
ATOM 1849 C CA . ARG A 1 230 ? 3.128 -4.746 -12.889 1.00 88.56 230 ARG A CA 1
ATOM 1850 C C . ARG A 1 230 ? 2.946 -3.293 -12.453 1.00 88.56 230 ARG A C 1
ATOM 1852 O O . ARG A 1 230 ? 2.647 -2.439 -13.278 1.00 88.56 230 ARG A O 1
ATOM 1859 N N . TRP A 1 231 ? 3.178 -3.004 -11.178 1.00 88.38 231 TRP A N 1
ATOM 1860 C CA . TRP A 1 231 ? 3.083 -1.655 -10.632 1.00 88.38 231 TRP A CA 1
ATOM 1861 C C . TRP A 1 231 ? 4.126 -0.714 -11.254 1.00 88.38 231 TRP A C 1
ATOM 1863 O O . TRP A 1 231 ? 3.765 0.346 -11.753 1.00 88.38 231 TRP A O 1
ATOM 1873 N N . LEU A 1 232 ? 5.395 -1.129 -11.348 1.00 89.88 232 LEU A N 1
ATOM 1874 C CA . LEU A 1 232 ? 6.459 -0.319 -11.960 1.00 89.88 232 LEU A CA 1
ATOM 1875 C C . LEU A 1 232 ? 6.241 -0.086 -13.459 1.00 89.88 232 LEU A C 1
ATOM 1877 O O . LEU A 1 232 ? 6.406 1.031 -13.947 1.00 89.88 232 LEU A O 1
ATOM 1881 N N . THR A 1 233 ? 5.852 -1.126 -14.199 1.00 89.69 233 THR A N 1
ATOM 1882 C CA . THR A 1 233 ? 5.550 -0.990 -15.634 1.00 89.69 233 THR A CA 1
ATOM 1883 C C . THR A 1 233 ? 4.372 -0.046 -15.866 1.00 89.69 233 THR A C 1
ATOM 1885 O O . THR A 1 233 ? 4.450 0.820 -16.740 1.00 89.69 233 THR A O 1
ATOM 1888 N N . ALA A 1 234 ? 3.330 -0.131 -15.033 1.00 87.00 234 ALA A N 1
ATOM 1889 C CA . ALA A 1 234 ? 2.207 0.797 -15.062 1.00 87.00 234 ALA A CA 1
ATOM 1890 C C . ALA A 1 234 ? 2.639 2.247 -14.787 1.00 87.00 234 ALA A C 1
ATOM 1892 O O . ALA A 1 234 ? 2.243 3.131 -15.543 1.00 87.00 234 ALA A O 1
ATOM 1893 N N . SER A 1 235 ? 3.490 2.506 -13.784 1.00 85.31 235 SER A N 1
ATOM 1894 C CA . SER A 1 235 ? 4.017 3.854 -13.499 1.00 85.31 235 SER A CA 1
ATOM 1895 C C . SER A 1 235 ? 4.686 4.494 -14.720 1.00 85.31 235 SER A C 1
ATOM 1897 O O . SER A 1 235 ? 4.427 5.655 -15.044 1.00 85.31 235 SER A O 1
ATOM 1899 N N . VAL A 1 236 ? 5.512 3.726 -15.442 1.00 85.94 236 VAL A N 1
ATOM 1900 C CA . VAL A 1 236 ? 6.219 4.189 -16.650 1.00 85.94 236 VAL A CA 1
ATOM 1901 C C . VAL A 1 236 ? 5.237 4.543 -17.767 1.00 85.94 236 VAL A C 1
ATOM 1903 O O . VAL A 1 236 ? 5.318 5.623 -18.359 1.00 85.94 236 VAL A O 1
ATOM 1906 N N . ILE A 1 237 ? 4.292 3.645 -18.048 1.00 83.69 237 ILE A N 1
ATOM 1907 C CA . ILE A 1 237 ? 3.303 3.824 -19.117 1.00 83.69 237 ILE A CA 1
ATOM 1908 C C . ILE A 1 237 ? 2.392 5.016 -18.800 1.00 83.69 237 ILE A C 1
ATOM 1910 O O . ILE A 1 237 ? 2.181 5.886 -19.648 1.00 83.69 237 ILE A O 1
ATOM 1914 N N . LEU A 1 238 ? 1.900 5.101 -17.562 1.00 79.00 238 LEU A N 1
ATOM 1915 C CA . LEU A 1 238 ? 1.021 6.177 -17.116 1.00 79.00 238 LEU A CA 1
ATOM 1916 C C . LEU A 1 238 ? 1.704 7.542 -17.152 1.00 79.00 238 LEU A C 1
ATOM 1918 O O . LEU A 1 238 ? 1.050 8.520 -17.518 1.00 79.00 238 LEU A O 1
ATOM 1922 N N . ARG A 1 239 ? 2.997 7.624 -16.814 1.00 78.69 239 ARG A N 1
ATOM 1923 C CA . ARG A 1 239 ? 3.764 8.870 -16.942 1.00 78.69 239 ARG A CA 1
ATOM 1924 C C . ARG A 1 239 ? 3.759 9.363 -18.383 1.00 78.69 239 ARG A C 1
ATOM 1926 O O . ARG A 1 239 ? 3.399 10.512 -18.623 1.00 78.69 239 ARG A O 1
ATOM 1933 N N . LYS A 1 240 ? 4.102 8.494 -19.339 1.00 77.44 240 LYS A N 1
ATOM 1934 C CA . LYS A 1 240 ? 4.152 8.861 -20.764 1.00 77.44 240 LYS A CA 1
ATOM 1935 C C . LYS A 1 240 ? 2.802 9.328 -21.288 1.00 77.44 240 LYS A C 1
ATOM 1937 O O . LYS A 1 240 ? 2.724 10.325 -21.999 1.00 77.44 240 LYS A O 1
ATOM 1942 N N . ILE A 1 241 ? 1.735 8.665 -20.861 1.00 73.69 241 ILE A N 1
ATOM 1943 C CA . ILE A 1 241 ? 0.368 9.078 -21.175 1.00 73.69 241 ILE A CA 1
ATOM 1944 C C . ILE A 1 241 ? 0.049 10.447 -20.557 1.00 73.69 241 ILE A C 1
ATOM 1946 O O . ILE A 1 241 ? -0.499 11.310 -21.237 1.00 73.69 241 ILE A O 1
ATOM 1950 N N . SER A 1 242 ? 0.420 10.680 -19.295 1.00 70.69 242 SER A N 1
ATOM 1951 C CA . SER A 1 242 ? 0.187 11.959 -18.612 1.00 70.69 242 SER A CA 1
ATOM 1952 C C . SER A 1 242 ? 0.912 13.129 -19.282 1.00 70.69 242 SER A C 1
ATOM 1954 O O . SER A 1 242 ? 0.335 14.206 -19.404 1.00 70.69 242 SER A O 1
ATOM 1956 N N . CYS A 1 243 ? 2.147 12.928 -19.751 1.00 64.75 243 CYS A N 1
ATOM 1957 C CA . CYS A 1 243 ? 2.889 13.942 -20.504 1.00 64.75 243 CYS A CA 1
ATOM 1958 C C . CYS A 1 243 ? 2.147 14.363 -21.783 1.00 64.75 243 CYS A C 1
ATOM 1960 O O . CYS A 1 243 ? 2.152 15.543 -22.122 1.00 64.75 243 CYS A O 1
ATOM 1962 N N . LYS A 1 244 ? 1.462 13.420 -22.445 1.00 62.59 244 LYS A N 1
ATOM 1963 C CA . LYS A 1 244 ? 0.686 13.665 -23.670 1.00 62.59 244 LYS A CA 1
ATOM 1964 C C . LYS A 1 244 ? -0.595 14.469 -23.422 1.00 62.59 244 LYS A C 1
ATOM 1966 O O . LYS A 1 244 ? -0.989 15.255 -24.273 1.00 62.59 244 LYS A O 1
ATOM 1971 N N . PHE A 1 245 ? -1.237 14.294 -22.263 1.00 57.75 245 PHE A N 1
ATOM 1972 C CA . PHE A 1 245 ? -2.467 15.017 -21.904 1.00 57.75 245 PHE A CA 1
ATOM 1973 C C . PHE A 1 245 ? -2.233 16.455 -21.421 1.00 57.75 245 PHE A C 1
ATOM 1975 O O . PHE A 1 245 ? -3.147 17.269 -21.497 1.00 57.75 245 PHE A O 1
ATOM 1982 N N . ASN A 1 246 ? -1.028 16.782 -20.944 1.00 53.12 246 ASN A N 1
ATOM 1983 C CA . ASN A 1 246 ? -0.682 18.138 -20.501 1.00 53.12 246 ASN A CA 1
ATOM 1984 C C . ASN A 1 246 ? -0.330 19.087 -21.660 1.00 53.12 246 ASN A C 1
ATOM 1986 O O . ASN A 1 246 ? -0.205 20.292 -21.455 1.00 53.12 246 ASN A O 1
ATOM 1990 N N . THR A 1 247 ? -0.137 18.566 -22.873 1.00 48.12 247 THR A N 1
ATOM 1991 C CA . THR A 1 247 ? 0.061 19.375 -24.076 1.00 48.12 247 THR A CA 1
ATOM 1992 C C . THR A 1 247 ? -1.281 19.554 -24.772 1.00 48.12 247 THR A C 1
ATOM 1994 O O . THR A 1 247 ? -1.779 18.603 -25.366 1.00 48.12 247 THR A O 1
ATOM 1997 N N . ASP A 1 248 ? -1.864 20.749 -24.658 1.00 42.84 248 ASP A N 1
ATOM 1998 C CA . ASP A 1 248 ? -3.158 21.141 -25.227 1.00 42.84 248 ASP A CA 1
ATOM 1999 C C . ASP A 1 248 ? -3.479 20.473 -26.572 1.00 42.84 248 ASP A C 1
ATOM 2001 O O . ASP A 1 248 ? -2.832 20.748 -27.583 1.00 42.84 248 ASP A O 1
ATOM 2005 N N . ASN A 1 249 ? -4.491 19.602 -26.559 1.00 41.34 249 ASN A N 1
ATOM 2006 C CA . ASN A 1 249 ? -5.570 19.529 -27.541 1.00 41.34 249 ASN A CA 1
ATOM 2007 C C . ASN A 1 249 ? -6.622 18.519 -27.063 1.00 41.34 249 ASN A C 1
ATOM 2009 O O . ASN A 1 249 ? -6.307 17.413 -26.621 1.00 41.34 249 ASN A O 1
ATOM 2013 N N . ILE A 1 250 ? -7.888 18.927 -27.155 1.00 43.88 250 ILE A N 1
ATOM 2014 C CA . ILE A 1 250 ? -9.071 18.102 -26.904 1.00 43.88 250 ILE A CA 1
ATOM 2015 C C . ILE A 1 250 ? -8.959 16.846 -27.763 1.00 43.88 250 ILE A C 1
ATOM 2017 O O . ILE A 1 250 ? -9.009 16.915 -28.990 1.00 43.88 250 ILE A O 1
ATOM 2021 N N . TRP A 1 251 ? -8.784 15.697 -27.119 1.00 46.97 251 TRP A N 1
ATOM 2022 C CA . TRP A 1 251 ? -8.670 14.442 -27.833 1.00 46.97 251 TRP A CA 1
ATOM 2023 C C . TRP A 1 251 ? -10.041 13.782 -27.975 1.00 46.97 251 TRP A C 1
ATOM 2025 O O . TRP A 1 251 ? -10.610 13.267 -27.012 1.00 46.97 251 TRP A O 1
ATOM 2035 N N . GLU A 1 252 ? -10.536 13.739 -29.211 1.00 41.84 252 GLU A N 1
ATOM 2036 C CA . GLU A 1 252 ? -11.470 12.716 -29.681 1.00 41.84 252 GLU A CA 1
ATOM 2037 C C . GLU A 1 252 ? -10.800 11.343 -29.587 1.00 41.84 252 GLU A C 1
ATOM 2039 O O . GLU A 1 252 ? -10.152 10.934 -30.539 1.00 41.84 252 GLU A O 1
ATOM 2044 N N . GLN A 1 253 ? -10.869 10.680 -28.430 1.00 44.78 253 GLN A N 1
ATOM 2045 C CA . GLN A 1 253 ? -10.928 9.219 -28.247 1.00 44.78 253 GLN A CA 1
ATOM 2046 C C . GLN A 1 253 ? -10.176 8.321 -29.267 1.00 44.78 253 GLN A C 1
ATOM 2048 O O . GLN A 1 253 ? -10.628 7.216 -29.566 1.00 44.78 253 GLN A O 1
ATOM 2053 N N . SER A 1 254 ? -9.030 8.739 -29.814 1.00 45.59 254 SER A N 1
ATOM 2054 C CA . SER A 1 254 ? -8.326 7.993 -30.855 1.00 45.59 254 SER A CA 1
ATOM 2055 C C . SER A 1 254 ? -7.362 7.043 -30.164 1.00 45.59 254 SER A C 1
ATOM 2057 O O . SER A 1 254 ? -6.184 7.293 -29.969 1.00 45.59 254 SER A O 1
ATOM 2059 N N . ASN A 1 255 ? -7.956 5.961 -29.667 1.00 55.97 255 ASN A N 1
ATOM 2060 C CA . ASN A 1 255 ? -7.396 4.618 -29.648 1.00 55.97 255 ASN A CA 1
ATOM 2061 C C . ASN A 1 255 ? -5.851 4.568 -29.555 1.00 55.97 255 ASN A C 1
ATOM 2063 O O . ASN A 1 255 ? -5.149 4.453 -30.563 1.00 55.97 255 ASN A O 1
ATOM 2067 N N . ILE A 1 256 ? -5.325 4.651 -28.324 1.00 61.31 256 ILE A N 1
ATOM 2068 C CA . ILE A 1 256 ? -3.928 4.331 -27.984 1.00 61.31 256 ILE A CA 1
ATOM 2069 C C . ILE A 1 256 ? -3.722 2.835 -28.277 1.00 61.31 256 ILE A C 1
ATOM 2071 O O . ILE A 1 256 ? -3.839 1.983 -27.399 1.00 61.31 256 ILE A O 1
ATOM 2075 N N . ASN A 1 257 ? -3.509 2.505 -29.549 1.00 66.94 257 ASN A N 1
ATOM 2076 C CA . ASN A 1 257 ? -3.565 1.125 -30.028 1.00 66.94 257 ASN A CA 1
ATOM 2077 C C . ASN A 1 257 ? -2.185 0.478 -30.136 1.00 66.94 257 ASN A C 1
ATOM 2079 O O . ASN A 1 257 ? -2.089 -0.750 -30.091 1.00 66.94 257 ASN A O 1
ATOM 2083 N N . ASN A 1 258 ? -1.127 1.276 -30.295 1.00 72.88 258 ASN A N 1
ATOM 2084 C CA . ASN A 1 258 ? 0.224 0.771 -30.498 1.00 72.88 258 ASN A CA 1
ATOM 2085 C C . ASN A 1 258 ? 1.299 1.583 -29.762 1.00 72.88 258 ASN A C 1
ATOM 2087 O O . ASN A 1 258 ? 1.126 2.754 -29.419 1.00 72.88 258 ASN A O 1
ATOM 2091 N N . LEU A 1 259 ? 2.427 0.920 -29.512 1.00 71.75 259 LEU A N 1
ATOM 2092 C CA . LEU A 1 259 ? 3.540 1.462 -28.736 1.00 71.75 259 LEU A CA 1
ATOM 2093 C C . LEU A 1 259 ? 4.251 2.622 -29.444 1.00 71.75 259 LEU A C 1
ATOM 2095 O O . LEU A 1 259 ? 4.710 3.549 -28.780 1.00 71.75 259 LEU A O 1
ATOM 2099 N N . GLN A 1 260 ? 4.303 2.600 -30.779 1.00 73.12 260 GLN A N 1
ATOM 2100 C CA . GLN A 1 260 ? 4.864 3.695 -31.576 1.00 73.12 260 GLN A CA 1
ATOM 2101 C C . GLN A 1 260 ? 4.204 5.035 -31.217 1.00 73.12 260 GLN A C 1
ATOM 2103 O O . GLN A 1 260 ? 4.886 6.024 -30.966 1.00 73.12 260 GLN A O 1
ATOM 2108 N N . PHE A 1 261 ? 2.881 5.047 -31.089 1.00 71.50 261 PHE A N 1
ATOM 2109 C CA . PHE A 1 261 ? 2.131 6.252 -30.771 1.00 71.50 261 PHE A CA 1
ATOM 2110 C C . PHE A 1 261 ? 2.363 6.790 -29.345 1.00 71.50 261 PHE A C 1
ATOM 2112 O O . PHE A 1 261 ? 2.185 7.987 -29.088 1.00 71.50 261 PHE A O 1
ATOM 2119 N N . LEU A 1 262 ? 2.751 5.921 -28.404 1.00 70.06 262 LEU A N 1
ATOM 2120 C CA . LEU A 1 262 ? 3.194 6.337 -27.069 1.00 70.06 262 LEU A CA 1
ATOM 2121 C C . LEU A 1 262 ? 4.610 6.933 -27.099 1.00 70.06 262 LEU A C 1
ATOM 2123 O O . LEU A 1 262 ? 4.898 7.833 -26.314 1.00 70.06 262 LEU A O 1
ATOM 2127 N N . LEU A 1 263 ? 5.470 6.459 -28.006 1.00 69.94 263 LEU A N 1
ATOM 2128 C CA . LEU A 1 263 ? 6.854 6.919 -28.167 1.00 69.94 263 LEU A CA 1
ATOM 2129 C C . LEU A 1 263 ? 6.973 8.249 -28.919 1.00 69.94 263 LEU A C 1
ATOM 2131 O O . LEU A 1 263 ? 7.856 9.038 -28.606 1.00 69.94 263 LEU A O 1
ATOM 2135 N N . GLU A 1 264 ? 6.062 8.539 -29.850 1.00 64.06 264 GLU A N 1
ATOM 2136 C CA . GLU A 1 264 ? 5.994 9.827 -30.567 1.00 64.06 264 GLU A CA 1
ATOM 2137 C C . GLU A 1 264 ? 5.645 11.022 -29.652 1.00 64.06 264 GLU A C 1
ATOM 2139 O O . GLU A 1 264 ? 5.670 12.177 -30.078 1.00 64.06 264 GLU A O 1
ATOM 2144 N N . CYS A 1 265 ? 5.330 10.772 -28.376 1.00 55.53 265 CYS A N 1
ATOM 2145 C CA . CYS A 1 265 ? 5.128 11.821 -27.390 1.00 55.53 265 CYS A CA 1
ATOM 2146 C C . CYS A 1 265 ? 6.465 12.481 -27.023 1.00 55.53 265 CYS A C 1
ATOM 2148 O O . CYS A 1 265 ? 7.198 12.001 -26.156 1.00 55.53 265 CYS A O 1
ATOM 2150 N N . HIS A 1 266 ? 6.750 13.628 -27.637 1.00 50.38 266 HIS A N 1
ATOM 2151 C CA . HIS A 1 266 ? 7.814 14.507 -27.174 1.00 50.38 266 HIS A CA 1
ATOM 2152 C C . HIS A 1 266 ? 7.456 15.047 -25.789 1.00 50.38 266 HIS A C 1
ATOM 2154 O O . HIS A 1 266 ? 6.500 15.807 -25.633 1.00 50.38 266 HIS A O 1
ATOM 2160 N N . GLU A 1 267 ? 8.235 14.671 -24.773 1.00 50.88 267 GLU A N 1
ATOM 2161 C CA . GLU A 1 267 ? 8.258 15.420 -23.521 1.00 50.88 267 GLU A CA 1
ATOM 2162 C C . GLU A 1 267 ? 8.647 16.857 -23.887 1.00 50.88 267 GLU A C 1
ATOM 2164 O O . GLU A 1 267 ? 9.797 17.129 -24.236 1.00 50.88 267 GLU A O 1
ATOM 2169 N N . LYS A 1 268 ? 7.685 17.795 -23.865 1.00 43.97 268 LYS A N 1
ATOM 2170 C CA . LYS A 1 268 ? 8.042 19.209 -23.731 1.00 43.97 268 LYS A CA 1
ATOM 2171 C C . LYS A 1 268 ? 8.904 19.251 -22.483 1.00 43.97 268 LYS A C 1
ATOM 2173 O O . LYS A 1 268 ? 8.395 18.926 -21.412 1.00 43.97 268 LYS A O 1
ATOM 2178 N N . ARG A 1 269 ? 10.195 19.556 -22.659 1.00 38.84 269 ARG A N 1
ATOM 2179 C CA . ARG A 1 269 ? 11.151 19.750 -21.570 1.00 38.84 269 ARG A CA 1
ATOM 2180 C C . ARG A 1 269 ? 10.436 20.567 -20.498 1.00 38.84 269 ARG A C 1
ATOM 2182 O O . ARG A 1 269 ? 10.211 21.762 -20.691 1.00 38.84 269 ARG A O 1
ATOM 2189 N N . PHE A 1 270 ? 10.050 19.922 -19.396 1.00 37.84 270 PHE A N 1
ATOM 2190 C CA . PHE A 1 270 ? 9.989 20.642 -18.134 1.00 37.84 270 PHE A CA 1
ATOM 2191 C C . PHE A 1 270 ? 11.354 21.324 -18.026 1.00 37.84 270 PHE A C 1
ATOM 2193 O O . PHE A 1 270 ? 12.360 20.706 -18.381 1.00 37.84 270 PHE A O 1
ATOM 2200 N N . GLY A 1 271 ? 11.338 22.634 -17.763 1.00 33.69 271 GLY A N 1
ATOM 2201 C CA . GLY A 1 271 ? 12.457 23.546 -18.002 1.00 33.69 271 GLY A CA 1
ATOM 2202 C C . GLY A 1 271 ? 13.810 22.965 -17.598 1.00 33.69 271 GLY A C 1
ATOM 2203 O O . GLY A 1 271 ? 13.891 22.161 -16.679 1.00 33.69 271 GLY A O 1
ATOM 2204 N N . GLU A 1 272 ? 14.852 23.390 -18.309 1.00 32.06 272 GLU A N 1
ATOM 2205 C CA . GLU A 1 272 ? 16.223 22.854 -18.387 1.00 32.06 272 GLU A CA 1
ATOM 2206 C C . GLU A 1 272 ? 17.028 22.771 -17.066 1.00 32.06 272 GLU A C 1
ATOM 2208 O O . GLU A 1 272 ? 18.252 22.729 -17.093 1.00 32.06 272 GLU A O 1
ATOM 2213 N N . ASN A 1 273 ? 16.367 22.685 -15.911 1.00 35.62 273 ASN A N 1
ATOM 2214 C CA . ASN A 1 273 ? 16.952 22.655 -14.578 1.00 35.62 273 ASN A CA 1
ATOM 2215 C C . ASN A 1 273 ? 16.622 21.392 -13.755 1.00 35.62 273 ASN A C 1
ATOM 2217 O O . ASN A 1 273 ? 16.877 21.402 -12.553 1.00 35.62 273 ASN A O 1
ATOM 2221 N N . GLU A 1 274 ? 16.094 20.305 -14.332 1.00 40.88 274 GLU A N 1
ATOM 2222 C CA . GLU A 1 274 ? 15.815 19.085 -13.552 1.00 40.88 274 GLU A CA 1
ATOM 2223 C C . GLU A 1 274 ? 16.787 17.929 -13.835 1.00 40.88 274 GLU A C 1
ATOM 2225 O O . GLU A 1 274 ? 16.798 17.273 -14.876 1.00 40.88 274 GLU A O 1
ATOM 2230 N N . VAL A 1 275 ? 17.617 17.710 -12.819 1.00 39.19 275 VAL A N 1
ATOM 2231 C CA . VAL A 1 275 ? 18.489 16.576 -12.520 1.00 39.19 275 VAL A CA 1
ATOM 2232 C C . VAL A 1 275 ? 17.726 15.248 -12.677 1.00 39.19 275 VAL A C 1
ATOM 2234 O O . VAL A 1 275 ? 17.101 14.774 -11.738 1.00 39.19 275 VAL A O 1
ATOM 2237 N N . GLY A 1 276 ? 17.744 14.646 -13.870 1.00 47.28 276 GLY A N 1
ATOM 2238 C CA . GLY A 1 276 ? 17.004 13.401 -14.158 1.00 47.28 276 GLY A CA 1
ATOM 2239 C C . GLY A 1 276 ? 17.726 12.404 -15.072 1.00 47.28 276 GLY A C 1
ATOM 2240 O O . GLY A 1 276 ? 17.120 11.442 -15.546 1.00 47.28 276 GLY A O 1
ATOM 2241 N N . TYR A 1 277 ? 19.016 12.617 -15.344 1.00 53.69 277 TYR A N 1
ATOM 2242 C CA . TYR A 1 277 ? 19.832 11.701 -16.145 1.00 53.69 277 TYR A CA 1
ATOM 2243 C C . TYR A 1 277 ? 20.157 10.457 -15.296 1.00 53.69 277 TYR A C 1
ATOM 2245 O O . TYR A 1 277 ? 21.003 10.517 -14.411 1.00 53.69 277 TYR A O 1
ATOM 2253 N N . GLY A 1 278 ? 19.433 9.350 -15.502 1.00 66.19 278 GLY A N 1
ATOM 2254 C CA . GLY A 1 278 ? 19.711 8.055 -14.852 1.00 66.19 278 GLY A CA 1
ATOM 2255 C C . GLY A 1 278 ? 18.514 7.363 -14.187 1.00 66.19 278 GLY A C 1
ATOM 2256 O O . GLY A 1 278 ? 18.523 6.141 -14.049 1.00 66.19 278 GLY A O 1
ATOM 2257 N N . CYS A 1 279 ? 17.436 8.078 -13.842 1.00 77.44 279 CYS A N 1
ATOM 2258 C CA . CYS A 1 279 ? 16.248 7.455 -13.231 1.00 77.44 279 CYS A CA 1
ATOM 2259 C C . CYS A 1 279 ? 15.583 6.425 -14.164 1.00 77.44 279 CYS A C 1
ATOM 2261 O O . CYS A 1 279 ? 15.144 5.362 -13.718 1.00 77.44 279 CYS A O 1
ATOM 2263 N N . GLY A 1 280 ? 15.581 6.704 -15.473 1.00 82.25 280 GLY A N 1
ATOM 2264 C CA . GLY A 1 280 ? 15.081 5.774 -16.486 1.00 82.25 280 GLY A CA 1
ATOM 2265 C C . GLY A 1 280 ? 15.903 4.492 -16.593 1.00 82.25 280 GLY A C 1
ATOM 2266 O O . GLY A 1 280 ? 15.328 3.411 -16.704 1.00 82.25 280 GLY A O 1
ATOM 2267 N N . GLU A 1 281 ? 17.228 4.589 -16.481 1.00 84.88 281 GLU A N 1
ATOM 2268 C CA . GLU A 1 281 ? 18.133 3.435 -16.508 1.00 84.88 281 GLU A CA 1
ATOM 2269 C C . GLU A 1 281 ? 17.953 2.556 -15.267 1.00 84.88 281 GLU A C 1
ATOM 2271 O O . GLU A 1 281 ? 17.840 1.336 -15.387 1.00 84.88 281 GLU A O 1
ATOM 2276 N N . ILE A 1 282 ? 17.841 3.166 -14.080 1.00 88.19 282 ILE A N 1
ATOM 2277 C CA . ILE A 1 282 ? 17.601 2.444 -12.821 1.00 88.19 282 ILE A CA 1
ATOM 2278 C C . ILE A 1 282 ? 16.269 1.689 -12.871 1.00 88.19 282 ILE A C 1
ATOM 2280 O O . ILE A 1 282 ? 16.199 0.517 -12.483 1.00 88.19 282 ILE A O 1
ATOM 2284 N N . LEU A 1 283 ? 15.207 2.332 -13.367 1.00 88.62 283 LEU A N 1
ATOM 2285 C CA . LEU A 1 283 ? 13.909 1.679 -13.532 1.00 88.62 283 LEU A CA 1
ATOM 2286 C C . LEU A 1 283 ? 13.959 0.567 -14.573 1.00 88.62 283 LEU A C 1
ATOM 2288 O O . LEU A 1 283 ? 13.419 -0.508 -14.320 1.00 88.62 283 LEU A O 1
ATOM 2292 N N . ALA A 1 284 ? 14.623 0.789 -15.710 1.00 90.19 284 ALA A N 1
ATOM 2293 C CA . ALA A 1 284 ? 14.759 -0.224 -16.750 1.00 90.19 284 ALA A CA 1
ATOM 2294 C C . ALA A 1 284 ? 15.510 -1.453 -16.222 1.00 90.19 284 ALA A C 1
ATOM 2296 O O . ALA A 1 284 ? 15.035 -2.577 -16.387 1.00 90.19 284 ALA A O 1
ATOM 2297 N N . ALA A 1 285 ? 16.621 -1.242 -15.511 1.00 91.19 285 ALA A N 1
ATOM 2298 C CA . ALA A 1 285 ? 17.381 -2.306 -14.864 1.00 91.19 285 ALA A CA 1
ATOM 2299 C C . ALA A 1 285 ? 16.531 -3.067 -13.833 1.00 91.19 285 ALA A C 1
ATOM 2301 O O . ALA A 1 285 ? 16.531 -4.297 -13.823 1.00 91.19 285 ALA A O 1
ATOM 2302 N N . SER A 1 286 ? 15.751 -2.354 -13.015 1.00 92.44 286 SER A N 1
ATOM 2303 C CA . SER A 1 286 ? 14.888 -2.961 -11.992 1.00 92.44 286 SER A CA 1
ATOM 2304 C C . SER A 1 286 ? 13.739 -3.773 -12.598 1.00 92.44 286 SER A C 1
ATOM 2306 O O . SER A 1 286 ? 13.488 -4.900 -12.173 1.00 92.44 286 SER A O 1
ATOM 2308 N N . ILE A 1 287 ? 13.064 -3.239 -13.623 1.00 93.00 287 ILE A N 1
ATOM 2309 C CA . ILE A 1 287 ? 12.002 -3.935 -14.369 1.00 93.00 287 ILE A CA 1
ATOM 2310 C C . ILE A 1 287 ? 12.566 -5.190 -15.037 1.00 93.00 287 ILE A C 1
ATOM 2312 O O . ILE A 1 287 ? 11.969 -6.263 -14.943 1.00 93.00 287 ILE A O 1
ATOM 2316 N N . PHE A 1 288 ? 13.729 -5.075 -15.680 1.00 92.00 288 PHE A N 1
ATOM 2317 C CA . PHE A 1 288 ? 14.387 -6.202 -16.329 1.00 92.00 288 PHE A CA 1
ATOM 2318 C C . PHE A 1 288 ? 14.788 -7.283 -15.320 1.00 92.00 288 PHE A C 1
ATOM 2320 O O . PHE A 1 288 ? 14.505 -8.459 -15.540 1.00 92.00 288 PHE A O 1
ATOM 2327 N N . TYR A 1 289 ? 15.365 -6.894 -14.181 1.00 92.81 289 TYR A N 1
ATOM 2328 C CA . TYR A 1 289 ? 15.732 -7.817 -13.109 1.00 92.81 289 TYR A CA 1
ATOM 2329 C C . TYR A 1 289 ? 14.516 -8.567 -12.543 1.00 92.81 289 TYR A C 1
ATOM 2331 O O . TYR A 1 289 ? 14.529 -9.793 -12.444 1.00 92.81 289 TYR A O 1
ATOM 2339 N N . LEU A 1 290 ? 13.422 -7.861 -12.245 1.00 92.00 290 LEU A N 1
ATOM 2340 C CA . LEU A 1 290 ? 12.175 -8.480 -11.779 1.00 92.00 290 LEU A CA 1
ATOM 2341 C C . LEU A 1 290 ? 11.576 -9.435 -12.827 1.00 92.00 290 LEU A C 1
ATOM 2343 O O . LEU A 1 290 ? 11.092 -10.511 -12.475 1.00 92.00 290 LEU A O 1
ATOM 2347 N N . GLN A 1 291 ? 11.645 -9.082 -14.114 1.00 91.56 291 GLN A N 1
ATOM 2348 C CA . GLN A 1 291 ? 11.224 -9.966 -15.203 1.00 91.56 291 GLN A CA 1
ATOM 2349 C C . GLN A 1 291 ? 12.091 -11.231 -15.283 1.00 91.56 291 GLN A C 1
ATOM 2351 O O . GLN A 1 291 ? 11.558 -12.309 -15.541 1.00 91.56 291 GLN A O 1
ATOM 2356 N N . GLN A 1 292 ? 13.405 -11.129 -15.055 1.00 90.62 292 GLN A N 1
ATOM 2357 C CA . GLN A 1 292 ? 14.291 -12.296 -15.018 1.00 90.62 292 GLN A CA 1
ATOM 2358 C C . GLN A 1 292 ? 13.923 -13.251 -13.879 1.00 90.62 292 GLN A C 1
ATOM 2360 O O . GLN A 1 292 ? 13.885 -14.461 -14.099 1.00 90.62 292 GLN A O 1
ATOM 2365 N N . LEU A 1 293 ? 13.596 -12.721 -12.695 1.00 88.19 293 LEU A N 1
ATOM 2366 C CA . LEU A 1 293 ? 13.194 -13.528 -11.537 1.00 88.19 293 LEU A CA 1
ATOM 2367 C C . LEU A 1 293 ? 11.909 -14.327 -11.786 1.00 88.19 293 LEU A C 1
ATOM 2369 O O . LEU A 1 293 ? 11.805 -15.475 -11.363 1.00 88.19 293 LEU A O 1
ATOM 2373 N N . LEU A 1 294 ? 10.941 -13.741 -12.494 1.00 85.12 294 LEU A N 1
ATOM 2374 C CA . LEU A 1 294 ? 9.665 -14.393 -12.814 1.00 85.12 294 LEU A CA 1
ATOM 2375 C C . LEU A 1 294 ? 9.742 -15.334 -14.028 1.00 85.12 294 LEU A C 1
ATOM 2377 O O . LEU A 1 294 ? 8.771 -16.034 -14.325 1.00 85.12 294 LEU A O 1
ATOM 2381 N N . GLY A 1 295 ? 10.856 -15.329 -14.764 1.00 82.75 295 GLY A N 1
ATOM 2382 C CA . GLY A 1 295 ? 10.966 -16.000 -16.056 1.00 82.75 295 GLY A CA 1
ATOM 2383 C C . GLY A 1 295 ? 10.016 -15.411 -17.109 1.00 82.75 295 GLY A C 1
ATOM 2384 O O . GLY A 1 295 ? 9.571 -14.269 -17.019 1.00 82.75 295 GLY A O 1
ATOM 2385 N N . VAL A 1 296 ? 9.686 -16.179 -18.153 1.00 73.94 296 VAL A N 1
ATOM 2386 C CA . VAL A 1 296 ? 8.818 -15.703 -19.249 1.00 73.94 296 VAL A CA 1
ATOM 2387 C C . VAL A 1 296 ? 7.341 -15.778 -18.842 1.00 73.94 296 VAL A C 1
ATOM 2389 O O . VAL A 1 296 ? 6.598 -16.668 -19.261 1.00 73.94 296 VAL A O 1
ATOM 2392 N N . ASN A 1 297 ? 6.888 -14.819 -18.034 1.00 74.12 297 ASN A N 1
ATOM 2393 C CA . ASN A 1 297 ? 5.464 -14.639 -17.763 1.00 74.12 297 ASN A CA 1
ATOM 2394 C C . ASN A 1 297 ? 4.777 -13.943 -18.951 1.00 74.12 297 ASN A C 1
ATOM 2396 O O . ASN A 1 297 ? 4.832 -12.721 -19.100 1.00 74.12 297 ASN A O 1
ATOM 2400 N N . ARG A 1 298 ? 4.086 -14.730 -19.787 1.00 76.38 298 ARG A N 1
ATOM 2401 C CA . ARG A 1 298 ? 3.402 -14.242 -21.000 1.00 76.38 298 ARG A CA 1
ATOM 2402 C C . ARG A 1 298 ? 2.355 -13.154 -20.732 1.00 76.38 298 ARG A C 1
ATOM 2404 O O . ARG A 1 298 ? 2.057 -12.397 -21.647 1.00 76.38 298 ARG A O 1
ATOM 2411 N N . ARG A 1 299 ? 1.802 -13.070 -19.514 1.00 79.94 299 ARG A N 1
ATOM 2412 C CA . ARG A 1 299 ? 0.787 -12.064 -19.154 1.00 79.94 299 ARG A CA 1
ATOM 2413 C C . ARG A 1 299 ? 1.393 -10.676 -18.958 1.00 79.94 299 ARG A C 1
ATOM 2415 O O . ARG A 1 299 ? 0.807 -9.700 -19.402 1.00 79.94 299 ARG A O 1
ATOM 2422 N N . LEU A 1 300 ? 2.560 -10.598 -18.316 1.00 81.31 300 LEU A N 1
ATOM 2423 C CA . LEU A 1 300 ? 3.232 -9.330 -17.997 1.00 81.31 300 LEU A CA 1
ATOM 2424 C C . LEU A 1 300 ? 4.165 -8.860 -19.116 1.00 81.31 300 LEU A C 1
ATOM 2426 O O . LEU A 1 300 ? 4.477 -7.675 -19.203 1.00 81.31 300 LEU A O 1
ATOM 2430 N N . LEU A 1 301 ? 4.586 -9.778 -19.992 1.00 85.12 301 LEU A N 1
ATOM 2431 C CA . LEU A 1 301 ? 5.553 -9.504 -21.050 1.00 85.12 301 LEU A CA 1
ATOM 2432 C C . LEU A 1 301 ? 5.181 -8.299 -21.939 1.00 85.12 301 LEU A C 1
ATOM 2434 O O . LEU A 1 301 ? 6.067 -7.480 -22.175 1.00 85.12 301 LEU A O 1
ATOM 2438 N N . PRO A 1 302 ? 3.923 -8.110 -22.398 1.00 85.44 302 PRO A N 1
ATOM 2439 C CA . PRO A 1 302 ? 3.572 -6.935 -23.198 1.00 85.44 302 PRO A CA 1
ATOM 2440 C C . PRO A 1 302 ? 3.779 -5.613 -22.447 1.00 85.44 302 PRO A C 1
ATOM 2442 O O . PRO A 1 302 ? 4.317 -4.663 -23.018 1.00 85.44 302 PRO A O 1
ATOM 2445 N N . SER A 1 303 ? 3.404 -5.556 -21.164 1.00 86.62 303 SER A N 1
ATOM 2446 C CA . SER A 1 303 ? 3.566 -4.365 -20.319 1.00 86.62 303 SER A CA 1
ATOM 2447 C C . SER A 1 303 ? 5.042 -4.083 -20.034 1.00 86.62 303 SER A C 1
ATOM 2449 O O . SER A 1 303 ? 5.475 -2.936 -20.105 1.00 86.62 303 SER A O 1
ATOM 2451 N N . VAL A 1 304 ? 5.837 -5.132 -19.805 1.00 89.62 304 VAL A N 1
ATOM 2452 C CA . VAL A 1 304 ? 7.287 -5.039 -19.576 1.00 89.62 304 VAL A CA 1
ATOM 2453 C C . VAL A 1 304 ? 8.024 -4.558 -20.817 1.00 89.62 304 VAL A C 1
ATOM 2455 O O . VAL A 1 304 ? 8.783 -3.597 -20.734 1.00 89.62 304 VAL A O 1
ATOM 2458 N N . VAL A 1 305 ? 7.771 -5.173 -21.976 1.00 88.19 305 VAL A N 1
ATOM 2459 C CA . VAL A 1 305 ? 8.377 -4.754 -23.249 1.00 88.19 305 VAL A CA 1
ATOM 2460 C C . VAL A 1 305 ? 8.001 -3.308 -23.557 1.00 88.19 305 VAL A C 1
ATOM 2462 O O . VAL A 1 305 ? 8.876 -2.509 -23.875 1.00 88.19 305 VAL A O 1
ATOM 2465 N N . SER A 1 306 ? 6.727 -2.946 -23.386 1.00 86.94 306 SER A N 1
ATOM 2466 C CA . SER A 1 306 ? 6.265 -1.572 -23.600 1.00 86.94 306 SER A CA 1
ATOM 2467 C C . SER A 1 306 ? 6.983 -0.581 -22.685 1.00 86.94 306 SER A C 1
ATOM 2469 O O . SER A 1 306 ? 7.506 0.417 -23.167 1.00 86.94 306 SER A O 1
ATOM 2471 N N . ALA A 1 307 ? 7.068 -0.863 -21.382 1.00 88.31 307 ALA A N 1
ATOM 2472 C CA . ALA A 1 307 ? 7.750 0.005 -20.425 1.00 88.31 307 ALA A CA 1
ATOM 2473 C C . ALA A 1 307 ? 9.254 0.138 -20.720 1.00 88.31 307 ALA A C 1
ATOM 2475 O O . ALA A 1 307 ? 9.774 1.248 -20.706 1.00 88.31 307 ALA A O 1
ATOM 2476 N N . LEU A 1 308 ? 9.949 -0.960 -21.037 1.00 88.75 308 LEU A N 1
ATOM 2477 C CA . LEU A 1 308 ? 11.377 -0.928 -21.372 1.00 88.75 308 LEU A CA 1
ATOM 2478 C C . LEU A 1 308 ? 11.643 -0.147 -22.659 1.00 88.75 308 LEU A C 1
ATOM 2480 O O . LEU A 1 308 ? 12.552 0.676 -22.689 1.00 88.75 308 LEU A O 1
ATOM 2484 N N . CYS A 1 309 ? 10.822 -0.338 -23.694 1.00 85.19 309 CYS A N 1
ATOM 2485 C CA . CYS A 1 309 ? 10.881 0.492 -24.891 1.00 85.19 309 CYS A CA 1
ATOM 2486 C C . CYS A 1 309 ? 10.665 1.968 -24.540 1.00 85.19 309 CYS A C 1
ATOM 2488 O O . CYS A 1 309 ? 11.449 2.807 -24.958 1.00 85.19 309 CYS A O 1
ATOM 2490 N N . LEU A 1 310 ? 9.662 2.299 -23.722 1.00 82.44 310 LEU A N 1
ATOM 2491 C CA . LEU A 1 310 ? 9.422 3.682 -23.302 1.00 82.44 310 LEU A CA 1
ATOM 2492 C C . LEU A 1 310 ? 10.578 4.269 -22.483 1.00 82.44 310 LEU A C 1
ATOM 2494 O O . LEU A 1 310 ? 10.802 5.468 -22.580 1.00 82.44 310 LEU A O 1
ATOM 2498 N N . LEU A 1 311 ? 11.315 3.486 -21.699 1.00 84.06 311 LEU A N 1
ATOM 2499 C CA . LEU A 1 311 ? 12.453 3.993 -20.924 1.00 84.06 311 LEU A CA 1
ATOM 2500 C C . LEU A 1 311 ? 13.723 4.145 -21.764 1.00 84.06 311 LEU A C 1
ATOM 2502 O O . LEU A 1 311 ? 14.407 5.153 -21.646 1.00 84.06 311 LEU A O 1
ATOM 2506 N N . LEU A 1 312 ? 14.027 3.157 -22.608 1.00 81.38 312 LEU A N 1
ATOM 2507 C CA . LEU A 1 312 ? 15.296 3.076 -23.338 1.00 81.38 312 LEU A CA 1
ATOM 2508 C C . LEU A 1 312 ? 15.273 3.827 -24.675 1.00 81.38 312 LEU A C 1
ATOM 2510 O O . LEU A 1 312 ? 16.319 4.233 -25.168 1.00 81.38 312 LEU A O 1
ATOM 2514 N N . LEU A 1 313 ? 14.090 3.992 -25.273 1.00 73.12 313 LEU A N 1
ATOM 2515 C CA . LEU A 1 313 ? 13.909 4.612 -26.590 1.00 73.12 313 LEU A CA 1
ATOM 2516 C C . LEU A 1 313 ? 13.389 6.058 -26.489 1.00 73.12 313 LEU A C 1
ATOM 2518 O O . LEU A 1 313 ? 13.342 6.776 -27.484 1.00 73.12 313 LEU A O 1
ATOM 2522 N N . SER A 1 314 ? 12.990 6.524 -25.304 1.00 62.28 314 SER A N 1
ATOM 2523 C CA . SER A 1 314 ? 12.575 7.920 -25.131 1.00 62.28 314 SER A CA 1
ATOM 2524 C C . SER A 1 314 ? 13.790 8.836 -25.046 1.00 62.28 314 SER A C 1
ATOM 2526 O O . SER A 1 314 ? 14.326 9.045 -23.964 1.00 62.28 314 SER A O 1
ATOM 2528 N N . GLY A 1 315 ? 14.210 9.402 -26.175 1.00 53.44 315 GLY A N 1
ATOM 2529 C CA . GLY A 1 315 ? 15.266 10.420 -26.213 1.00 53.44 315 GLY A CA 1
ATOM 2530 C C . GLY A 1 315 ? 16.280 10.252 -27.340 1.00 53.44 315 GLY A C 1
ATOM 2531 O O . GLY A 1 315 ? 17.016 11.194 -27.622 1.00 53.44 315 GLY A O 1
ATOM 2532 N N . SER A 1 316 ? 16.303 9.107 -28.022 1.00 51.47 316 SER A N 1
ATOM 2533 C CA . SER A 1 316 ? 17.096 8.947 -29.238 1.00 51.47 316 SER A CA 1
ATOM 2534 C C . SER A 1 316 ? 16.437 9.685 -30.399 1.00 51.47 316 SER A C 1
ATOM 2536 O O . SER A 1 316 ? 15.225 9.600 -30.625 1.00 51.47 316 SER A O 1
ATOM 2538 N N . SER A 1 317 ? 17.248 10.431 -31.149 1.00 50.16 317 SER A N 1
ATOM 2539 C CA . SER A 1 317 ? 16.799 11.014 -32.406 1.00 50.16 317 SER A CA 1
ATOM 2540 C C . SER A 1 317 ? 16.375 9.890 -33.362 1.00 50.16 317 SER A C 1
ATOM 2542 O O . SER A 1 317 ? 16.909 8.781 -33.305 1.00 50.16 317 SER A O 1
ATOM 2544 N N . SER A 1 318 ? 15.411 10.154 -34.248 1.00 49.22 318 SER A N 1
ATOM 2545 C CA . SER A 1 318 ? 14.994 9.186 -35.283 1.00 49.22 318 SER A CA 1
ATOM 2546 C C . SER A 1 318 ? 16.182 8.612 -36.079 1.00 49.22 318 SER A C 1
ATOM 2548 O O . SER A 1 318 ? 16.171 7.439 -36.436 1.00 49.22 318 SER A O 1
ATOM 2550 N N . THR A 1 319 ? 17.242 9.406 -36.248 1.00 47.19 319 THR A N 1
ATOM 2551 C CA . THR A 1 319 ? 18.532 9.036 -36.844 1.00 47.19 319 THR A CA 1
ATOM 2552 C C . THR A 1 319 ? 19.362 8.060 -36.007 1.00 47.19 319 THR A C 1
ATOM 2554 O O . THR A 1 319 ? 19.963 7.153 -36.574 1.00 47.19 319 THR A O 1
ATOM 2557 N N . ASP A 1 320 ? 19.383 8.181 -34.675 1.00 49.03 320 ASP A N 1
ATOM 2558 C CA . ASP A 1 320 ? 20.099 7.221 -33.819 1.00 49.03 320 ASP A CA 1
ATOM 2559 C C . ASP A 1 320 ? 19.408 5.852 -33.853 1.00 49.03 320 ASP A C 1
ATOM 2561 O O . ASP A 1 320 ? 20.064 4.817 -33.947 1.00 49.03 320 ASP A O 1
ATOM 2565 N N . MET A 1 321 ? 18.072 5.841 -33.849 1.00 50.75 321 MET A N 1
ATOM 2566 C CA . MET A 1 321 ? 17.245 4.626 -33.861 1.00 50.75 321 MET A CA 1
ATOM 2567 C C . MET A 1 321 ? 17.481 3.722 -35.079 1.00 50.75 321 MET A C 1
ATOM 2569 O O . MET A 1 321 ? 17.368 2.501 -34.965 1.00 50.75 321 MET A O 1
ATOM 2573 N N . GLU A 1 322 ? 17.792 4.304 -36.240 1.00 46.84 322 GLU A N 1
ATOM 2574 C CA . GLU A 1 322 ? 18.082 3.559 -37.473 1.00 46.84 322 GLU A CA 1
ATOM 2575 C C . GLU A 1 322 ? 19.463 2.883 -37.442 1.00 46.84 322 GLU A C 1
ATOM 2577 O O . GLU A 1 322 ? 19.641 1.820 -38.040 1.00 46.84 322 GLU A O 1
ATOM 2582 N N . ILE A 1 323 ? 20.421 3.440 -36.693 1.00 49.38 323 ILE A N 1
ATOM 2583 C CA . ILE A 1 323 ? 21.798 2.933 -36.596 1.00 49.38 323 ILE A CA 1
ATOM 2584 C C . ILE A 1 323 ? 21.884 1.714 -35.659 1.00 49.38 323 ILE A C 1
ATOM 2586 O O . ILE A 1 323 ? 22.626 0.774 -35.941 1.00 49.38 323 ILE A O 1
ATOM 2590 N N . TRP A 1 324 ? 21.096 1.682 -34.577 1.00 49.56 324 TRP A N 1
ATOM 2591 C CA . TRP A 1 324 ? 21.189 0.652 -33.527 1.00 49.56 324 TRP A CA 1
ATOM 2592 C C . TRP A 1 324 ? 20.855 -0.776 -33.973 1.00 49.56 324 TRP A C 1
ATOM 2594 O O . TRP A 1 324 ? 21.317 -1.730 -33.350 1.00 49.56 324 TRP A O 1
ATOM 2604 N N . LEU A 1 325 ? 20.040 -0.951 -35.015 1.00 52.16 325 LEU A N 1
ATOM 2605 C CA . LEU A 1 325 ? 19.497 -2.271 -35.339 1.00 52.16 325 LEU A CA 1
ATOM 2606 C C . LEU A 1 325 ? 20.263 -3.028 -36.417 1.00 52.16 325 LEU A C 1
ATOM 2608 O O . LEU A 1 325 ? 20.116 -4.243 -36.456 1.00 52.16 325 LEU A O 1
ATOM 2612 N N . GLY A 1 326 ? 21.041 -2.374 -37.289 1.00 49.91 326 GLY A N 1
ATOM 2613 C CA . GLY A 1 326 ? 21.848 -3.036 -38.335 1.00 49.91 326 GLY A CA 1
ATOM 2614 C C . GLY A 1 326 ? 21.102 -4.027 -39.258 1.00 49.91 326 GLY A C 1
ATOM 2615 O O . GLY A 1 326 ? 21.731 -4.688 -40.077 1.00 49.91 326 GLY A O 1
ATOM 2616 N N . LEU A 1 327 ? 19.774 -4.153 -39.128 1.00 52.62 327 LEU A N 1
ATOM 2617 C CA . LEU A 1 327 ? 18.970 -5.269 -39.640 1.00 52.62 327 LEU A CA 1
ATOM 2618 C C . LEU A 1 327 ? 18.106 -4.896 -40.853 1.00 52.62 327 LEU A C 1
ATOM 2620 O O . LEU A 1 327 ? 17.341 -5.730 -41.328 1.00 52.62 327 LEU A O 1
ATOM 2624 N N . GLY A 1 328 ? 18.161 -3.650 -41.335 1.00 51.84 328 GLY A N 1
ATOM 2625 C CA . GLY A 1 328 ? 17.316 -3.181 -42.445 1.00 51.84 328 GLY A CA 1
ATOM 2626 C C . GLY A 1 328 ? 15.807 -3.158 -42.142 1.00 51.84 328 GLY A C 1
ATOM 2627 O O . GLY A 1 328 ? 15.006 -2.949 -43.049 1.00 51.84 328 GLY A O 1
ATOM 2628 N N . ILE A 1 329 ? 15.402 -3.366 -40.883 1.00 57.97 329 ILE A N 1
ATOM 2629 C CA . ILE A 1 329 ? 14.011 -3.291 -40.418 1.00 57.97 329 ILE A 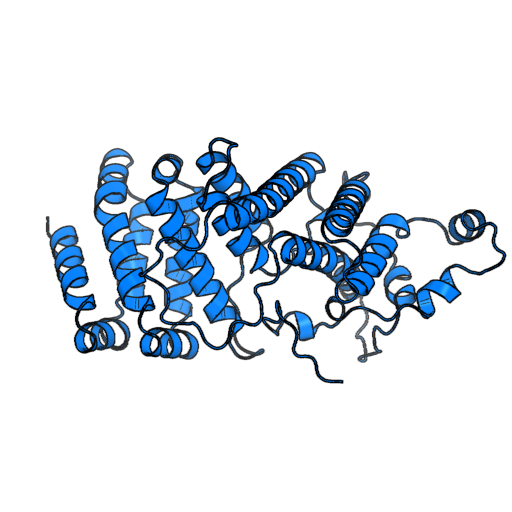CA 1
ATOM 2630 C C . ILE A 1 329 ? 13.846 -1.989 -39.637 1.00 57.97 329 ILE A C 1
ATOM 2632 O O . ILE A 1 329 ? 14.555 -1.765 -38.657 1.00 57.97 329 ILE A O 1
ATOM 2636 N N . SER A 1 330 ? 12.898 -1.141 -40.042 1.00 65.44 330 SER A N 1
ATOM 2637 C CA . SER A 1 330 ? 12.631 0.117 -39.345 1.00 65.44 330 SER A CA 1
ATOM 2638 C C . SER A 1 330 ? 12.000 -0.149 -37.970 1.00 65.44 330 SER A C 1
ATOM 2640 O O . SER A 1 330 ? 10.968 -0.811 -37.846 1.00 65.44 330 SER A O 1
ATOM 2642 N N . LEU A 1 331 ? 12.619 0.372 -36.907 1.00 67.94 331 LEU A N 1
ATOM 2643 C CA . LEU A 1 331 ? 12.127 0.257 -35.530 1.00 67.94 331 LEU A CA 1
ATOM 2644 C C . LEU A 1 331 ? 10.665 0.736 -35.357 1.00 67.94 331 LEU A C 1
ATOM 2646 O O . LEU A 1 331 ? 9.904 0.041 -34.679 1.00 67.94 331 LEU A O 1
ATOM 2650 N N . PRO A 1 332 ? 10.204 1.827 -36.009 1.00 68.25 332 PRO A N 1
ATOM 2651 C CA . PRO A 1 332 ? 8.790 2.218 -35.986 1.00 68.25 332 PRO A CA 1
ATOM 2652 C C . PRO A 1 332 ? 7.834 1.111 -36.467 1.00 68.25 332 PRO A C 1
ATOM 2654 O O . PRO A 1 332 ? 6.766 0.904 -35.889 1.00 68.25 332 PRO A O 1
ATOM 2657 N N . LEU A 1 333 ? 8.231 0.312 -37.465 1.00 69.62 333 LEU A N 1
ATOM 2658 C CA . LEU A 1 333 ? 7.429 -0.813 -37.962 1.00 69.62 333 LEU A CA 1
ATOM 2659 C C . LEU A 1 333 ? 7.318 -1.956 -36.937 1.00 69.62 333 LEU A C 1
ATOM 2661 O O . LEU A 1 333 ? 6.322 -2.679 -36.912 1.00 69.62 333 LEU A O 1
ATOM 2665 N N . LEU A 1 334 ? 8.331 -2.147 -36.091 1.00 72.06 334 LEU A N 1
ATOM 2666 C CA . LEU A 1 334 ? 8.277 -3.122 -34.998 1.00 72.06 334 LEU A CA 1
ATOM 2667 C C . LEU A 1 334 ? 7.398 -2.610 -33.851 1.00 72.06 334 LEU A C 1
ATOM 2669 O O . LEU A 1 334 ? 6.562 -3.352 -33.338 1.00 72.06 334 LEU A O 1
ATOM 2673 N N . LEU A 1 335 ? 7.529 -1.331 -33.498 1.00 73.38 335 LEU A N 1
ATOM 2674 C CA . LEU A 1 335 ? 6.766 -0.694 -32.422 1.00 73.38 335 LEU A CA 1
ATOM 2675 C C . LEU A 1 335 ? 5.270 -0.565 -32.749 1.00 73.38 335 LEU A C 1
ATOM 2677 O O . LEU A 1 335 ? 4.434 -0.708 -31.859 1.00 73.38 335 LEU A O 1
ATOM 2681 N N . SER A 1 336 ? 4.905 -0.362 -34.017 1.00 73.50 336 SER A N 1
ATOM 2682 C CA . SER A 1 336 ? 3.499 -0.358 -34.459 1.00 73.50 336 SER A CA 1
ATOM 2683 C C . SER A 1 336 ? 2.823 -1.728 -34.367 1.00 73.50 336 SER A C 1
ATOM 2685 O O . SER A 1 336 ? 1.599 -1.794 -34.248 1.00 73.50 336 SER A O 1
ATOM 2687 N N . LYS A 1 337 ? 3.594 -2.825 -34.379 1.00 75.81 337 LYS A N 1
ATOM 2688 C CA . LYS A 1 337 ? 3.074 -4.192 -34.198 1.00 75.81 337 LYS A CA 1
ATOM 2689 C C . LYS A 1 337 ? 2.841 -4.552 -32.730 1.00 75.81 337 LYS A C 1
ATOM 2691 O O . LYS A 1 337 ? 2.097 -5.493 -32.453 1.00 75.81 337 LYS A O 1
ATOM 2696 N N . ILE A 1 338 ? 3.452 -3.822 -31.795 1.00 75.50 338 ILE A N 1
ATOM 2697 C CA . ILE A 1 338 ? 3.270 -4.035 -30.358 1.00 75.50 338 ILE A CA 1
ATOM 2698 C C . ILE A 1 338 ? 2.011 -3.288 -29.918 1.00 75.50 338 ILE A C 1
ATOM 2700 O O . ILE A 1 338 ? 1.964 -2.056 -29.923 1.00 75.50 338 ILE A O 1
ATOM 2704 N N . ARG A 1 339 ? 0.981 -4.050 -29.538 1.00 76.50 339 ARG A N 1
ATOM 2705 C CA . ARG A 1 339 ? -0.249 -3.490 -28.969 1.00 76.50 339 ARG A CA 1
ATOM 2706 C C . ARG A 1 339 ? 0.031 -2.886 -27.601 1.00 76.50 339 ARG A C 1
ATOM 2708 O O . ARG A 1 339 ? 0.797 -3.451 -26.820 1.00 76.50 339 ARG A O 1
ATOM 2715 N N . CYS A 1 340 ? -0.627 -1.770 -27.308 1.00 70.69 340 CYS A N 1
ATOM 2716 C CA . CYS A 1 340 ? -0.534 -1.169 -25.987 1.00 70.69 340 CYS A CA 1
ATOM 2717 C C . CYS A 1 340 ? -1.099 -2.114 -24.914 1.00 70.69 340 CYS A C 1
ATOM 2719 O O . CYS A 1 340 ? -2.125 -2.763 -25.139 1.00 70.69 340 CYS A O 1
ATOM 2721 N N . PRO A 1 341 ? -0.436 -2.202 -23.752 1.00 79.06 341 PRO A N 1
ATOM 2722 C CA . PRO A 1 341 ? -0.897 -3.030 -22.650 1.00 79.06 341 PRO A CA 1
ATOM 2723 C C . PRO A 1 341 ? -2.137 -2.414 -21.982 1.00 79.06 341 PRO A C 1
ATOM 2725 O O . PRO A 1 341 ? -2.440 -1.235 -22.177 1.00 79.06 341 PRO A O 1
ATOM 2728 N N . ALA A 1 342 ? -2.855 -3.200 -21.173 1.00 75.50 342 ALA A N 1
ATOM 2729 C CA . ALA A 1 342 ? -4.094 -2.764 -20.518 1.00 75.50 342 ALA A CA 1
ATOM 2730 C C . ALA A 1 342 ? -3.894 -1.522 -19.631 1.00 75.50 342 ALA A C 1
ATOM 2732 O O . ALA A 1 342 ? -4.784 -0.677 -19.544 1.00 75.50 342 ALA A O 1
ATOM 2733 N N . GLU A 1 343 ? -2.702 -1.378 -19.047 1.00 74.94 343 GLU A N 1
ATOM 2734 C CA . GLU A 1 343 ? -2.280 -0.226 -18.246 1.00 74.94 343 GLU A CA 1
ATOM 2735 C C . GLU A 1 343 ? -2.329 1.109 -19.017 1.00 74.94 343 GLU A C 1
ATOM 2737 O O . GLU A 1 343 ? -2.409 2.172 -18.405 1.00 74.94 343 GLU A O 1
ATOM 2742 N N . ALA A 1 344 ? -2.315 1.078 -20.357 1.00 68.31 344 ALA A N 1
ATOM 2743 C CA . ALA A 1 344 ? -2.433 2.274 -21.188 1.00 68.31 344 ALA A CA 1
ATOM 2744 C C . ALA A 1 344 ? -3.876 2.802 -21.316 1.00 68.31 344 ALA A C 1
ATOM 2746 O O . ALA A 1 344 ? -4.094 3.907 -21.813 1.00 68.31 344 ALA A O 1
ATOM 2747 N N . ASN A 1 345 ? -4.874 2.030 -20.879 1.00 68.62 345 ASN A N 1
ATOM 2748 C CA . ASN A 1 345 ? -6.273 2.436 -20.909 1.00 68.62 345 ASN A CA 1
ATOM 2749 C C . ASN A 1 345 ? -6.592 3.348 -19.703 1.00 68.62 345 ASN A C 1
ATOM 2751 O O . ASN A 1 345 ? -6.435 2.911 -18.567 1.00 68.62 345 ASN A O 1
ATOM 2755 N N . PRO A 1 346 ? -7.129 4.569 -19.881 1.00 57.12 346 PRO A N 1
ATOM 2756 C CA . PRO A 1 346 ? -7.537 5.425 -18.761 1.00 57.12 346 PRO A CA 1
ATOM 2757 C C . PRO A 1 346 ? -8.549 4.764 -17.812 1.00 57.12 346 PRO A C 1
ATOM 2759 O O . PRO A 1 346 ? -8.495 4.979 -16.602 1.00 57.12 346 PRO A O 1
ATOM 2762 N N . ALA A 1 347 ? -9.427 3.896 -18.335 1.00 55.00 347 ALA A N 1
ATOM 2763 C CA . ALA A 1 347 ? -10.388 3.123 -17.545 1.00 55.00 347 ALA A CA 1
ATOM 2764 C C . ALA A 1 347 ? -9.736 2.011 -16.701 1.00 55.00 347 ALA A C 1
ATOM 2766 O O . ALA A 1 347 ? -10.420 1.373 -15.902 1.00 55.00 347 ALA A O 1
ATOM 2767 N N . TRP A 1 348 ? -8.435 1.762 -16.874 1.00 55.94 348 TRP A N 1
ATOM 2768 C CA . TRP A 1 348 ? -7.639 0.928 -15.976 1.00 55.94 348 TRP A CA 1
ATOM 2769 C C . TRP A 1 348 ? -7.482 1.586 -14.596 1.00 55.94 348 TRP A C 1
ATOM 2771 O O . TRP A 1 348 ? -7.483 0.887 -13.594 1.00 55.94 348 TRP A O 1
ATOM 2781 N N . ARG A 1 349 ? -7.457 2.929 -14.513 1.00 50.47 349 ARG A N 1
ATOM 2782 C CA . ARG A 1 349 ? -7.321 3.675 -13.241 1.00 50.47 349 ARG A CA 1
ATOM 2783 C C . ARG A 1 349 ? -8.525 3.524 -12.310 1.00 50.47 349 ARG A C 1
ATOM 2785 O O . ARG A 1 349 ? -8.376 3.574 -11.096 1.00 50.47 349 ARG A O 1
ATOM 2792 N N . CYS A 1 350 ? -9.719 3.381 -12.882 1.00 36.78 350 CYS A N 1
ATOM 2793 C CA . CYS A 1 350 ? -10.980 3.336 -12.136 1.00 36.78 350 CYS A CA 1
ATOM 2794 C C . CYS A 1 350 ? -11.461 1.915 -11.839 1.00 36.78 350 CYS A C 1
ATOM 2796 O O . CYS A 1 350 ? -12.505 1.716 -11.221 1.00 36.78 350 CYS A O 1
ATOM 2798 N N . ARG A 1 351 ? -10.726 0.918 -12.319 1.00 35.78 351 ARG A N 1
ATOM 2799 C CA . ARG A 1 351 ? -10.962 -0.475 -12.000 1.00 35.78 351 ARG A CA 1
ATOM 2800 C C . ARG A 1 351 ? -9.857 -0.851 -11.040 1.00 35.78 351 ARG A C 1
ATOM 2802 O O . ARG A 1 351 ? -8.695 -0.785 -11.411 1.00 35.78 351 ARG A O 1
ATOM 2809 N N . GLY A 1 352 ? -10.185 -1.252 -9.817 1.00 40.06 352 GLY A N 1
ATOM 2810 C CA . GLY A 1 352 ? -9.245 -1.926 -8.916 1.00 40.06 352 GLY A CA 1
ATOM 2811 C C . GLY A 1 352 ? -8.750 -3.275 -9.469 1.00 40.06 352 GLY A C 1
ATOM 2812 O O . GLY A 1 352 ? -8.676 -4.256 -8.738 1.00 40.06 352 GLY A O 1
ATOM 2813 N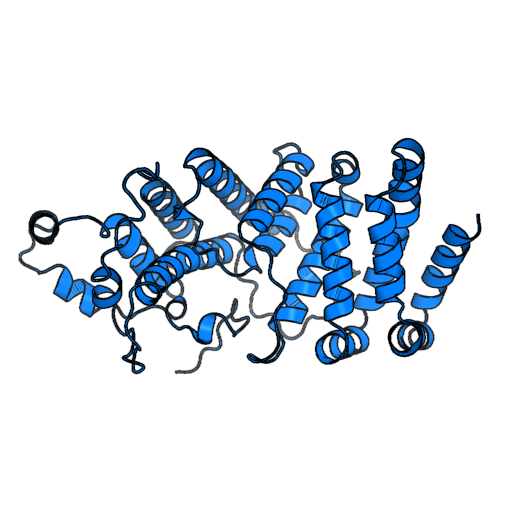 N . GLU A 1 353 ? -8.446 -3.358 -10.764 1.00 37.66 353 GLU A N 1
ATOM 2814 C CA . GLU A 1 353 ? -7.977 -4.515 -11.515 1.00 37.66 353 GLU A CA 1
ATOM 2815 C C . GLU A 1 353 ? -6.460 -4.662 -11.346 1.00 37.66 353 GLU A C 1
ATOM 2817 O O . GLU A 1 353 ? -5.677 -4.685 -12.300 1.00 37.66 353 GLU A O 1
ATOM 2822 N N . ILE A 1 354 ? -6.047 -4.849 -10.090 1.00 36.97 354 ILE A N 1
ATOM 2823 C CA . ILE A 1 354 ? -4.782 -5.528 -9.782 1.00 36.97 354 ILE A CA 1
ATOM 2824 C C . ILE A 1 354 ? -4.892 -7.041 -10.084 1.00 36.97 354 ILE A C 1
ATOM 2826 O O . ILE A 1 354 ? -3.880 -7.727 -10.100 1.00 36.97 354 ILE A O 1
ATOM 2830 N N . PHE A 1 355 ? -6.061 -7.554 -10.489 1.00 30.97 355 PHE A N 1
ATOM 2831 C CA . PHE A 1 355 ? -6.247 -8.920 -10.998 1.00 30.97 355 PHE A CA 1
ATOM 2832 C C . PHE A 1 355 ? -7.180 -8.934 -12.221 1.00 30.97 355 PHE A C 1
ATOM 2834 O O . PHE A 1 355 ? -8.084 -8.099 -12.286 1.00 30.97 355 PHE A O 1
ATOM 2841 N N . PRO A 1 356 ? -6.928 -9.784 -13.233 1.00 29.34 356 PRO A N 1
ATOM 2842 C CA . PRO A 1 356 ? -7.488 -9.606 -14.563 1.00 29.34 356 PRO A CA 1
ATOM 2843 C C . PRO A 1 356 ? -8.914 -10.153 -14.645 1.00 29.34 356 PRO A C 1
ATOM 2845 O O . PRO A 1 356 ? -9.138 -11.346 -14.464 1.00 29.34 356 PRO A O 1
ATOM 2848 N N . LEU A 1 357 ? -9.866 -9.328 -15.080 1.00 22.69 357 LEU A N 1
ATOM 2849 C CA . LEU A 1 357 ? -10.984 -9.869 -15.844 1.00 22.69 357 LEU A CA 1
ATOM 2850 C C . LEU A 1 357 ? -10.477 -10.141 -17.257 1.00 22.69 357 LEU A C 1
ATOM 2852 O O . LEU A 1 357 ? -10.398 -9.264 -18.112 1.00 22.69 357 LEU A O 1
ATOM 2856 N N . SER A 1 358 ? -10.094 -11.396 -17.474 1.00 26.61 358 SER A N 1
ATOM 2857 C CA . SER A 1 358 ? -10.119 -11.980 -18.809 1.00 26.61 358 SER A CA 1
ATOM 2858 C C . SER A 1 358 ? -11.526 -11.821 -19.379 1.00 26.61 358 SER A C 1
ATOM 2860 O O . SER A 1 358 ? -12.478 -12.315 -18.787 1.00 26.61 358 SER A O 1
ATOM 2862 N N . LEU A 1 359 ? -11.656 -11.116 -20.500 1.00 21.14 359 LEU A N 1
ATOM 2863 C CA . LEU A 1 359 ? -12.807 -11.194 -21.396 1.00 21.14 359 LEU A CA 1
ATOM 2864 C C . LEU A 1 359 ? -12.368 -10.693 -22.781 1.00 21.14 359 LEU A C 1
ATOM 2866 O O . LEU A 1 359 ? -12.437 -9.502 -23.062 1.00 21.14 359 LEU A O 1
ATOM 2870 N N . ILE A 1 360 ? -11.929 -11.681 -23.574 1.00 26.80 360 ILE A N 1
ATOM 2871 C CA . ILE A 1 360 ? -11.852 -11.764 -25.049 1.00 26.80 360 ILE A CA 1
ATOM 2872 C C . ILE A 1 360 ? -10.897 -10.797 -25.759 1.00 26.80 360 ILE A C 1
ATOM 2874 O O . ILE A 1 360 ? -11.160 -9.578 -25.809 1.00 26.80 360 ILE A O 1
#

Radius of gyration: 22.96 Å; chains: 1; bounding box: 48×47×76 Å

Organism: NCBI:txid158383

pLDDT: mean 73.81, std 18.6, range [21.14, 94.19]